Protein AF-A0A1W9SU97-F1 (afdb_monomer_lite)

Sequence (206 aa):
MYNTSEELVNDVEGTARIEKISYYYNGNSAFGPDEIQIYMGHTNLSNFENDSWVTTDNLALVYDGEISVTNEEGWIDIVLSIPFTYNGTDNLVVGFDENTDGFHGSSDDFYSSATDSIMSLNYYSDGTNPNPTDLTSIPSATTIAARPNTQFYFGALPTGPVVMFSSSDLSFSTIPAETEDSIQINIFNTGISTDRSWYIYRYFVV

Structure (mmCIF, N/CA/C/O backbone):
data_AF-A0A1W9SU97-F1
#
_entry.id   AF-A0A1W9SU97-F1
#
loop_
_atom_site.group_PDB
_atom_site.id
_atom_site.type_symbol
_atom_site.label_atom_id
_atom_site.label_alt_id
_atom_site.label_comp_id
_atom_site.label_asym_id
_atom_site.label_entity_id
_atom_site.label_seq_id
_atom_site.pdbx_PDB_ins_code
_atom_site.Cartn_x
_atom_site.Cartn_y
_atom_site.Cartn_z
_atom_site.occupancy
_atom_site.B_iso_or_equiv
_atom_site.auth_seq_id
_atom_site.auth_comp_id
_atom_site.auth_asym_id
_atom_site.auth_atom_id
_atom_site.pdbx_PDB_model_num
ATOM 1 N N . MET A 1 1 ? 15.383 1.082 -3.854 1.00 88.19 1 MET A N 1
ATOM 2 C CA . MET A 1 1 ? 14.726 2.383 -3.770 1.00 88.19 1 MET A CA 1
ATOM 3 C C . MET A 1 1 ? 13.474 2.048 -3.041 1.00 88.19 1 MET A C 1
ATOM 5 O O . MET A 1 1 ? 12.528 1.587 -3.655 1.00 88.19 1 MET A O 1
ATOM 9 N N . TYR A 1 2 ? 13.546 2.243 -1.740 1.00 94.19 2 TYR A N 1
ATOM 10 C CA . TYR A 1 2 ? 12.436 1.964 -0.866 1.00 94.19 2 TYR A CA 1
ATOM 11 C C . TYR A 1 2 ? 11.310 2.948 -1.148 1.00 94.19 2 TYR A C 1
ATOM 13 O O . TYR A 1 2 ? 11.571 4.103 -1.529 1.00 94.19 2 TYR A O 1
ATOM 21 N N . ASN A 1 3 ? 10.080 2.517 -0.924 1.00 93.81 3 ASN A N 1
ATOM 22 C CA . ASN A 1 3 ? 8.901 3.324 -1.183 1.00 93.81 3 ASN A CA 1
ATOM 23 C C . ASN A 1 3 ? 7.854 3.097 -0.099 1.00 93.81 3 ASN A C 1
ATOM 25 O O . ASN A 1 3 ? 7.593 1.968 0.282 1.00 93.81 3 ASN A O 1
ATOM 29 N N . THR A 1 4 ? 7.210 4.171 0.338 1.00 95.31 4 THR A N 1
ATOM 30 C CA . THR A 1 4 ? 5.996 4.096 1.136 1.00 95.31 4 THR A CA 1
ATOM 31 C C . THR A 1 4 ? 4.921 4.979 0.516 1.00 95.31 4 THR A C 1
ATOM 33 O O . THR A 1 4 ? 5.190 6.095 0.052 1.00 95.31 4 THR A O 1
ATOM 36 N N . SER A 1 5 ? 3.687 4.491 0.487 1.00 96.12 5 SER A N 1
ATOM 37 C CA . SER A 1 5 ? 2.564 5.194 -0.124 1.00 96.12 5 SER A CA 1
ATOM 38 C C . SER A 1 5 ? 1.253 4.912 0.594 1.00 96.12 5 SER A C 1
ATOM 40 O O . SER A 1 5 ? 1.089 3.890 1.254 1.00 96.12 5 SER A O 1
ATOM 42 N N . GLU A 1 6 ? 0.308 5.834 0.451 1.00 96.81 6 GLU A N 1
ATOM 43 C CA . GLU A 1 6 ? -1.077 5.636 0.859 1.00 96.81 6 GLU A CA 1
ATOM 44 C C . GLU A 1 6 ? -2.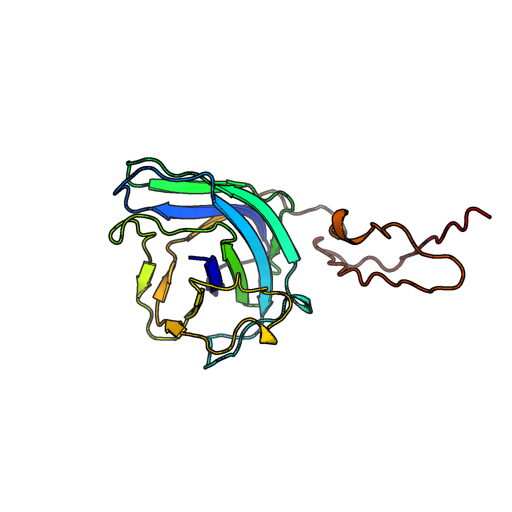005 5.956 -0.306 1.00 96.81 6 GLU A C 1
ATOM 46 O O . GLU A 1 6 ? -1.792 6.919 -1.047 1.00 96.81 6 GLU A O 1
ATOM 51 N N . GLU A 1 7 ? -3.073 5.180 -0.441 1.00 96.81 7 GLU A N 1
ATOM 52 C CA . GLU A 1 7 ? -4.171 5.439 -1.364 1.00 96.81 7 GLU A CA 1
ATOM 53 C C . GLU A 1 7 ? -5.512 5.462 -0.627 1.00 96.81 7 GLU A C 1
ATOM 55 O O . GLU A 1 7 ? -5.782 4.657 0.267 1.00 96.81 7 GLU A O 1
ATOM 60 N N . LEU A 1 8 ? -6.374 6.396 -1.023 1.00 96.62 8 LEU A N 1
ATOM 61 C CA . LEU A 1 8 ? -7.753 6.469 -0.557 1.00 96.62 8 LEU A CA 1
ATOM 62 C C . LEU A 1 8 ? -8.676 5.737 -1.523 1.00 96.62 8 LEU A C 1
ATOM 64 O O . LEU A 1 8 ? -8.677 5.994 -2.729 1.00 96.62 8 LEU A O 1
ATOM 68 N N . VAL A 1 9 ? -9.537 4.894 -0.967 1.00 93.56 9 VAL A N 1
ATOM 69 C CA . VAL A 1 9 ? -10.574 4.159 -1.681 1.00 93.56 9 VAL A CA 1
ATOM 70 C C . VAL A 1 9 ? -11.928 4.531 -1.083 1.00 93.56 9 VAL A C 1
ATOM 72 O O . VAL A 1 9 ? -12.296 4.095 0.006 1.00 93.56 9 VAL A O 1
ATOM 75 N N . ASN A 1 10 ? -12.690 5.334 -1.826 1.00 87.56 10 ASN A N 1
ATOM 76 C CA . ASN A 1 10 ? -13.962 5.905 -1.353 1.00 87.56 10 ASN A CA 1
ATOM 77 C C . ASN A 1 10 ? -15.198 5.206 -1.946 1.00 87.56 10 ASN A C 1
ATOM 79 O O . ASN A 1 10 ? -16.324 5.626 -1.702 1.00 87.56 10 ASN A O 1
ATOM 83 N N . ASP A 1 11 ? -14.986 4.164 -2.752 1.00 81.44 11 ASP A N 1
ATOM 84 C CA . ASP A 1 11 ? -16.020 3.581 -3.617 1.00 81.44 11 ASP A CA 1
ATOM 85 C C . ASP A 1 11 ? -16.359 2.130 -3.231 1.00 81.44 11 ASP A C 1
ATOM 87 O O . ASP A 1 11 ? -16.976 1.395 -4.002 1.00 81.44 11 ASP A O 1
ATOM 91 N N . VAL A 1 12 ? -15.949 1.690 -2.034 1.00 80.94 12 VAL A N 1
ATOM 92 C CA . VAL A 1 12 ? -16.363 0.389 -1.495 1.00 80.94 12 VAL A CA 1
ATOM 93 C C . VAL A 1 12 ? -17.772 0.534 -0.921 1.00 80.94 12 VAL A C 1
ATOM 95 O O . VAL A 1 12 ? -17.995 1.268 0.044 1.00 80.94 12 VAL A O 1
ATOM 98 N N . GLU A 1 13 ? -18.735 -0.171 -1.511 1.00 78.81 13 GLU A N 1
ATOM 99 C CA . GLU A 1 13 ? -20.127 -0.144 -1.067 1.00 78.81 13 GLU A CA 1
ATOM 100 C C . GLU A 1 13 ? -20.427 -1.250 -0.048 1.00 78.81 13 GLU A C 1
ATOM 102 O O . GLU A 1 13 ? -20.184 -2.433 -0.289 1.00 78.81 13 GLU A O 1
ATOM 107 N N . GLY A 1 14 ? -21.049 -0.865 1.069 1.00 84.81 14 GLY A N 1
ATOM 108 C CA . GLY A 1 14 ? -21.528 -1.798 2.086 1.00 84.81 14 GLY A CA 1
ATOM 109 C C . GLY A 1 14 ? -20.417 -2.455 2.909 1.00 84.81 14 GLY A C 1
ATOM 110 O O . GLY A 1 14 ? -19.229 -2.346 2.628 1.00 84.81 14 GLY A O 1
ATOM 111 N N . THR A 1 15 ? -20.811 -3.121 3.991 1.00 88.62 15 THR A N 1
ATOM 112 C CA . THR A 1 15 ? -19.870 -3.852 4.847 1.00 88.62 15 THR A CA 1
ATOM 113 C C . THR A 1 15 ? -19.328 -5.067 4.095 1.00 88.62 15 THR A C 1
ATOM 115 O O . THR A 1 15 ? -20.106 -5.889 3.605 1.00 88.62 15 THR A O 1
ATOM 118 N N . ALA A 1 16 ? -18.004 -5.214 4.039 1.00 90.69 16 ALA A N 1
ATOM 119 C CA . ALA A 1 16 ? -17.346 -6.275 3.281 1.00 90.69 16 ALA A CA 1
ATOM 120 C C . ALA A 1 16 ? -16.082 -6.777 3.989 1.00 90.69 16 ALA A C 1
ATOM 122 O O . ALA A 1 16 ? -15.420 -6.024 4.696 1.00 90.69 16 ALA A O 1
ATOM 123 N N . ARG A 1 17 ? -15.726 -8.051 3.791 1.00 91.88 17 ARG A N 1
ATOM 124 C CA . ARG A 1 17 ? -14.462 -8.623 4.277 1.00 91.88 17 ARG A CA 1
ATOM 125 C C . ARG A 1 17 ? -13.500 -8.771 3.110 1.00 91.88 17 ARG A C 1
ATOM 127 O O . ARG A 1 17 ? -13.736 -9.613 2.255 1.00 91.88 17 ARG A O 1
ATOM 134 N N . ILE A 1 18 ? -12.443 -7.979 3.077 1.00 94.94 18 ILE A N 1
ATOM 135 C CA . ILE A 1 18 ? -11.395 -8.003 2.058 1.00 94.94 18 ILE A CA 1
ATOM 136 C C . ILE A 1 18 ? -10.415 -9.126 2.397 1.00 94.94 18 ILE A C 1
ATOM 138 O O . ILE A 1 18 ? -9.853 -9.141 3.487 1.00 94.94 18 ILE A O 1
ATOM 142 N N . GLU A 1 19 ? -10.210 -10.065 1.477 1.00 96.12 19 GLU A N 1
ATOM 143 C CA . GLU A 1 19 ? -9.279 -11.196 1.648 1.00 96.12 19 GLU A CA 1
ATOM 144 C C . GLU A 1 19 ? -8.067 -11.120 0.724 1.00 96.12 19 GLU A C 1
ATOM 146 O O . GLU A 1 19 ? -7.049 -11.762 0.971 1.00 96.12 19 GLU A O 1
ATOM 151 N N . LYS A 1 20 ? -8.178 -10.355 -0.359 1.00 97.62 20 LYS A N 1
ATOM 152 C CA . LYS A 1 20 ? -7.124 -10.188 -1.350 1.00 97.62 20 LYS A CA 1
ATOM 153 C C . LYS A 1 20 ? -7.278 -8.823 -2.004 1.00 97.62 20 LYS A C 1
ATOM 155 O O . LYS A 1 20 ? -8.403 -8.386 -2.275 1.00 97.62 20 LYS A O 1
ATOM 160 N N . ILE A 1 21 ? -6.144 -8.189 -2.249 1.00 98.06 21 ILE A N 1
ATOM 161 C CA . ILE A 1 21 ? -6.019 -6.983 -3.059 1.00 98.06 21 ILE A CA 1
ATOM 162 C C . ILE A 1 21 ? -5.175 -7.323 -4.284 1.00 98.06 21 ILE A C 1
ATOM 164 O O . ILE A 1 21 ? -4.272 -8.155 -4.197 1.00 98.06 21 ILE A O 1
ATOM 168 N N . SER A 1 22 ? -5.474 -6.706 -5.419 1.00 98.19 22 SER A N 1
ATOM 169 C CA . SER A 1 22 ? -4.663 -6.859 -6.623 1.00 98.19 22 SER A CA 1
ATOM 170 C C . SER A 1 22 ? -4.347 -5.511 -7.241 1.00 98.19 22 SER A C 1
ATOM 172 O O . SER A 1 22 ? -5.227 -4.653 -7.301 1.00 98.19 22 SER A O 1
ATOM 174 N N . TYR A 1 23 ? -3.127 -5.363 -7.752 1.00 98.25 23 TYR A N 1
ATOM 175 C CA . TYR A 1 23 ? -2.659 -4.183 -8.483 1.00 98.25 23 TYR A CA 1
ATOM 176 C C . TYR A 1 23 ? -2.375 -4.553 -9.938 1.00 98.25 23 TYR A C 1
ATOM 178 O O . TYR A 1 23 ? -1.900 -5.654 -10.221 1.00 98.25 23 TYR A O 1
ATOM 186 N N . TYR A 1 24 ? -2.677 -3.659 -10.877 1.00 98.50 24 TYR A N 1
ATOM 187 C CA . TYR A 1 24 ? -2.512 -3.950 -12.302 1.00 98.50 24 TYR A CA 1
ATOM 188 C C . TYR A 1 24 ? -1.132 -3.524 -12.819 1.00 98.50 24 TYR A C 1
ATOM 190 O O . TYR A 1 24 ? -0.846 -2.330 -12.913 1.00 98.50 24 TYR A O 1
ATOM 198 N N . TYR A 1 25 ? -0.284 -4.493 -13.155 1.00 98.50 25 TYR A N 1
ATOM 199 C CA . TYR A 1 25 ? 1.077 -4.287 -13.650 1.00 98.50 25 TYR A CA 1
ATOM 200 C C . TYR A 1 25 ? 1.118 -4.174 -15.180 1.00 98.50 25 TYR A C 1
ATOM 202 O O . TYR A 1 25 ? 0.389 -4.878 -15.883 1.00 98.50 25 TYR A O 1
ATOM 210 N N . ASN A 1 26 ? 1.996 -3.313 -15.703 1.00 98.31 26 ASN A N 1
ATOM 211 C CA . ASN A 1 26 ? 2.119 -3.051 -17.139 1.00 98.31 26 ASN A CA 1
ATOM 212 C C . ASN A 1 26 ? 2.828 -4.165 -17.937 1.00 98.31 26 ASN A C 1
ATOM 214 O O . ASN A 1 26 ? 2.812 -4.135 -19.167 1.00 98.31 26 ASN A O 1
ATOM 218 N N . GLY A 1 27 ? 3.460 -5.127 -17.261 1.00 97.88 27 GLY A N 1
ATOM 219 C CA . GLY A 1 27 ? 4.110 -6.273 -17.895 1.00 97.88 27 GLY A CA 1
ATOM 220 C C . GLY A 1 27 ? 5.453 -5.989 -18.562 1.00 97.88 27 GLY A C 1
ATOM 221 O O . GLY A 1 27 ? 5.888 -6.797 -19.382 1.00 97.88 27 GLY A O 1
ATOM 222 N N . ASN A 1 28 ? 6.103 -4.858 -18.276 1.00 97.88 28 ASN A N 1
ATOM 223 C CA . ASN A 1 28 ? 7.312 -4.451 -18.995 1.00 97.88 28 ASN A CA 1
ATOM 224 C C . ASN A 1 28 ? 8.495 -5.414 -18.780 1.00 97.88 28 ASN A C 1
ATOM 226 O O . ASN A 1 28 ? 9.165 -5.796 -19.745 1.00 97.88 28 ASN A O 1
ATOM 230 N N . SER A 1 29 ? 8.747 -5.841 -17.543 1.00 97.88 29 SER A N 1
ATOM 231 C CA . SER A 1 29 ? 9.776 -6.831 -17.229 1.00 97.88 29 SER A CA 1
ATOM 232 C C . SER A 1 29 ? 9.377 -7.710 -16.039 1.00 97.88 29 SER A C 1
ATOM 234 O O . SER A 1 29 ? 8.337 -7.514 -15.425 1.00 97.88 29 SER A O 1
ATOM 236 N N . ALA A 1 30 ? 10.156 -8.757 -15.766 1.00 97.69 30 ALA A N 1
ATOM 237 C CA . ALA A 1 30 ? 9.960 -9.579 -14.577 1.00 97.69 30 ALA A CA 1
ATOM 238 C C . ALA A 1 30 ? 10.918 -9.107 -13.481 1.00 97.69 30 ALA A C 1
ATOM 240 O O . ALA A 1 30 ? 12.111 -8.941 -13.752 1.00 97.69 30 ALA A O 1
ATOM 241 N N . PHE A 1 31 ? 10.412 -8.952 -12.261 1.00 96.94 31 PHE A N 1
ATOM 242 C CA . PHE A 1 31 ? 11.202 -8.577 -11.091 1.00 96.94 31 PHE A CA 1
ATOM 243 C C . PHE A 1 31 ? 10.661 -9.223 -9.810 1.00 96.94 31 PHE A C 1
ATOM 245 O O . PHE A 1 31 ? 9.612 -9.878 -9.809 1.00 96.94 31 PHE A O 1
ATOM 252 N N . GLY A 1 32 ? 11.413 -9.035 -8.729 1.00 94.81 32 GLY A N 1
ATOM 253 C CA . GLY A 1 32 ? 11.174 -9.610 -7.416 1.00 94.81 32 GLY A CA 1
ATOM 254 C C . GLY A 1 32 ? 12.109 -10.789 -7.091 1.00 94.81 32 GLY A C 1
ATOM 255 O O . GLY A 1 32 ? 12.948 -11.177 -7.918 1.00 94.81 32 GLY A O 1
ATOM 256 N N . PRO A 1 33 ? 11.967 -11.386 -5.898 1.00 96.56 33 PRO A N 1
ATOM 257 C CA . PRO A 1 33 ? 10.994 -11.006 -4.876 1.00 96.56 33 PRO A CA 1
ATOM 258 C C . PRO A 1 33 ? 11.302 -9.640 -4.255 1.00 96.56 33 PRO A C 1
ATOM 260 O O . PRO A 1 33 ? 12.465 -9.351 -3.987 1.00 96.56 33 PRO A O 1
ATOM 263 N N . ASP A 1 34 ? 10.255 -8.849 -4.030 1.00 97.00 34 ASP A N 1
ATOM 264 C CA . ASP A 1 34 ? 10.327 -7.609 -3.256 1.00 97.00 34 ASP A CA 1
ATOM 265 C C . ASP A 1 34 ? 9.552 -7.775 -1.950 1.00 97.00 34 ASP A C 1
ATOM 267 O O . ASP A 1 34 ? 8.441 -8.312 -1.961 1.00 97.00 34 ASP A O 1
ATOM 271 N N . GLU A 1 35 ? 10.121 -7.309 -0.844 1.00 97.56 35 GLU A N 1
ATOM 272 C CA . GLU A 1 35 ? 9.528 -7.321 0.492 1.00 97.56 35 GLU A CA 1
ATOM 273 C C . GLU A 1 35 ? 8.479 -6.205 0.616 1.00 97.56 35 GLU A C 1
ATOM 275 O O . GLU A 1 35 ? 8.805 -5.020 0.560 1.00 97.56 35 GLU A O 1
ATOM 280 N N . ILE A 1 36 ? 7.211 -6.584 0.791 1.00 97.38 36 ILE A N 1
ATOM 281 C CA . ILE A 1 36 ? 6.065 -5.673 0.850 1.00 97.38 36 ILE A CA 1
ATOM 282 C C . ILE A 1 36 ? 5.307 -5.836 2.165 1.00 97.38 36 ILE A C 1
ATOM 284 O O . ILE A 1 36 ? 4.928 -6.944 2.560 1.00 97.38 36 ILE A O 1
ATOM 288 N N . GLN A 1 37 ? 4.954 -4.705 2.767 1.00 96.94 37 GLN A N 1
ATOM 289 C CA . GLN A 1 37 ? 3.951 -4.623 3.820 1.00 96.94 37 GLN A CA 1
ATOM 290 C C . GLN A 1 37 ? 2.730 -3.843 3.321 1.00 96.94 37 GLN A C 1
ATOM 292 O O . GLN A 1 37 ? 2.852 -2.803 2.675 1.00 96.94 37 GLN A O 1
ATOM 297 N N . ILE A 1 38 ? 1.529 -4.357 3.608 1.00 97.06 38 ILE A N 1
ATOM 298 C CA . ILE A 1 38 ? 0.266 -3.669 3.301 1.00 97.06 38 ILE A CA 1
ATOM 299 C C . ILE A 1 38 ? -0.496 -3.430 4.589 1.00 97.06 38 ILE A C 1
ATOM 301 O O . ILE A 1 38 ? -0.742 -4.352 5.374 1.00 97.06 38 ILE A O 1
ATOM 305 N N . TYR A 1 39 ? -0.939 -2.193 4.748 1.00 95.25 39 TYR A N 1
ATOM 306 C CA . TYR A 1 39 ? -1.734 -1.720 5.861 1.00 95.25 39 TYR A CA 1
ATOM 307 C C . TYR A 1 39 ? -3.122 -1.305 5.374 1.00 95.25 39 TYR A C 1
ATOM 309 O O . TYR A 1 39 ? -3.266 -0.759 4.284 1.00 95.25 39 TYR A O 1
ATOM 317 N N . MET A 1 40 ? -4.161 -1.542 6.171 1.00 95.38 40 MET A N 1
ATOM 318 C CA . MET A 1 40 ? -5.521 -1.086 5.867 1.00 95.38 40 MET A CA 1
ATOM 319 C C . 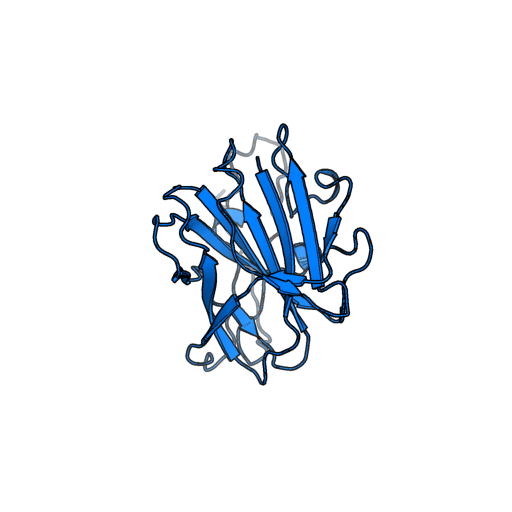MET A 1 40 ? -6.167 -0.442 7.084 1.00 95.38 40 MET A C 1
ATOM 321 O O . MET A 1 40 ? -6.037 -0.938 8.204 1.00 95.38 40 MET A O 1
ATOM 325 N N . GLY A 1 41 ? -6.908 0.637 6.860 1.00 92.75 41 GLY A N 1
ATOM 326 C CA . GLY A 1 41 ? -7.626 1.337 7.918 1.00 92.75 41 GLY A CA 1
ATOM 327 C C . GLY A 1 41 ? -8.848 2.084 7.409 1.00 92.75 41 GLY A C 1
ATOM 328 O O . GLY A 1 41 ? -9.058 2.248 6.207 1.00 92.75 41 GLY A O 1
ATOM 329 N N . HIS A 1 42 ? -9.669 2.540 8.348 1.00 92.25 42 HIS A N 1
ATOM 330 C CA . HIS A 1 42 ? -10.785 3.440 8.065 1.00 92.25 42 HIS A CA 1
ATOM 331 C C . HIS A 1 42 ? -10.349 4.884 8.269 1.00 92.25 42 HIS A C 1
ATOM 333 O O . HIS A 1 42 ? -9.596 5.195 9.192 1.00 92.25 42 HIS A O 1
ATOM 339 N N . THR A 1 43 ? -10.854 5.784 7.435 1.00 93.50 43 THR A N 1
ATOM 340 C CA . THR A 1 43 ? -10.568 7.211 7.541 1.00 93.50 43 THR A CA 1
ATOM 341 C C . THR A 1 43 ? -11.757 8.060 7.108 1.00 93.50 43 THR A C 1
ATOM 343 O O . THR A 1 43 ? -12.581 7.665 6.287 1.00 93.50 43 THR A O 1
ATOM 346 N N . ASN A 1 44 ? -11.828 9.271 7.657 1.00 92.94 44 ASN A N 1
ATOM 347 C CA . ASN A 1 44 ? -12.798 10.288 7.248 1.00 92.94 44 ASN A CA 1
ATOM 348 C C . ASN A 1 44 ? -12.242 11.224 6.160 1.00 92.94 44 ASN A C 1
ATOM 350 O O . ASN A 1 44 ? -12.937 12.145 5.725 1.00 92.94 44 ASN A O 1
ATOM 354 N N . LEU A 1 45 ? -10.985 11.034 5.741 1.00 94.88 45 LEU A N 1
ATOM 355 C CA . LEU A 1 45 ? -10.381 11.807 4.659 1.00 94.88 45 LEU A CA 1
ATOM 356 C C . LEU A 1 45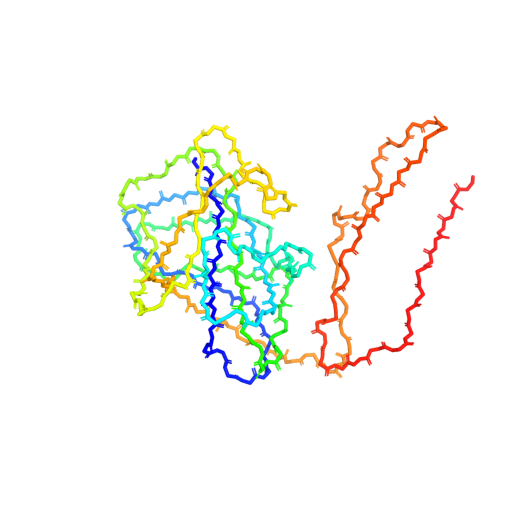 ? -11.074 11.477 3.340 1.00 94.88 45 LEU A C 1
ATOM 358 O O . LEU A 1 45 ? -11.181 10.317 2.963 1.00 94.88 45 LEU A O 1
ATOM 362 N N . SER A 1 46 ? -11.538 12.502 2.628 1.00 94.19 46 SER A N 1
ATOM 363 C CA . SER A 1 46 ? -12.096 12.353 1.274 1.00 94.19 46 SER A CA 1
ATOM 364 C C . SER A 1 46 ? -11.042 12.528 0.180 1.00 94.19 46 SER A C 1
ATOM 366 O O . SER A 1 46 ? -11.238 12.059 -0.939 1.00 94.19 46 SER A O 1
ATOM 368 N N . ASN A 1 47 ? -9.941 13.196 0.515 1.00 96.38 47 ASN A N 1
ATOM 369 C CA . ASN A 1 47 ? -8.753 13.429 -0.292 1.00 96.38 47 ASN A CA 1
ATOM 370 C C . ASN A 1 47 ? -7.575 13.700 0.663 1.00 96.38 47 ASN A C 1
ATOM 372 O O . ASN A 1 47 ? -7.804 14.042 1.829 1.00 96.38 47 ASN A O 1
ATOM 376 N N . PHE A 1 48 ? -6.349 13.528 0.178 1.00 96.75 48 PHE A N 1
ATOM 377 C CA . PHE A 1 48 ? -5.151 13.872 0.937 1.00 96.75 48 PHE A CA 1
ATOM 378 C C . PHE A 1 48 ? -4.756 15.334 0.737 1.00 96.75 48 PHE A C 1
ATOM 380 O O . PHE A 1 48 ? -4.932 15.911 -0.333 1.00 96.75 48 PHE A O 1
ATOM 387 N N . GLU A 1 49 ? -4.129 15.891 1.762 1.00 93.62 49 GLU A N 1
ATOM 388 C CA . GLU A 1 49 ? -3.405 17.155 1.716 1.00 93.62 49 GLU A CA 1
ATOM 389 C C . GLU A 1 49 ? -1.903 16.874 1.876 1.00 93.62 49 GLU A C 1
ATOM 391 O O . GLU A 1 49 ? -1.473 15.727 2.023 1.00 93.62 49 GLU A O 1
ATOM 396 N N . ASN A 1 50 ? -1.071 17.915 1.851 1.00 86.06 50 ASN A N 1
ATOM 397 C CA . ASN A 1 50 ? 0.362 17.724 2.058 1.00 86.06 50 ASN A CA 1
ATOM 398 C C . ASN A 1 50 ? 0.655 17.126 3.448 1.00 86.06 50 ASN A C 1
ATOM 400 O O . ASN A 1 50 ? 0.176 17.648 4.456 1.00 86.06 50 ASN A O 1
ATOM 404 N N . ASP A 1 51 ? 1.454 16.057 3.479 1.00 83.00 51 ASP A N 1
ATOM 405 C CA . ASP A 1 51 ? 1.864 15.316 4.682 1.00 83.00 51 ASP A CA 1
ATOM 406 C C . ASP A 1 51 ? 0.700 14.803 5.560 1.00 83.00 51 ASP A C 1
ATOM 408 O O . ASP A 1 51 ? 0.867 14.582 6.760 1.00 83.00 51 ASP A O 1
ATOM 412 N N . SER A 1 52 ? -0.489 14.586 4.985 1.00 90.88 52 SER A N 1
ATOM 413 C CA . SER A 1 52 ? -1.674 14.110 5.715 1.00 90.88 52 SER A CA 1
ATOM 414 C C . SER A 1 52 ? -1.769 12.577 5.806 1.00 90.88 52 SER A C 1
ATOM 416 O O . SER A 1 52 ? -2.860 12.028 5.633 1.00 90.88 52 SER A O 1
ATOM 418 N N . TRP A 1 53 ? -0.640 11.901 6.033 1.00 92.88 53 TRP A N 1
ATOM 419 C CA . TRP A 1 53 ? -0.566 10.444 6.196 1.00 92.88 53 TRP A CA 1
ATOM 420 C C . TRP A 1 53 ? -1.496 9.963 7.316 1.00 92.88 53 TRP A C 1
ATOM 422 O O . TRP A 1 53 ? -1.562 10.577 8.391 1.00 92.88 53 TRP A O 1
ATOM 432 N N . VAL A 1 54 ? -2.204 8.860 7.090 1.00 91.00 54 VAL A N 1
ATOM 433 C CA . VAL A 1 54 ? -2.965 8.182 8.138 1.00 91.00 54 VAL A CA 1
ATOM 434 C C . VAL A 1 54 ? -1.991 7.351 8.966 1.00 91.00 54 VAL A C 1
ATOM 436 O O . VAL A 1 54 ? -1.492 6.319 8.543 1.00 91.00 54 VAL A O 1
ATOM 439 N N . THR A 1 55 ? -1.728 7.788 10.196 1.00 84.50 55 THR A N 1
ATOM 440 C CA . THR A 1 55 ? -0.765 7.102 11.065 1.00 84.50 55 THR A CA 1
ATOM 441 C C . THR A 1 55 ? -1.143 5.639 11.297 1.00 84.50 55 THR A C 1
ATOM 443 O O . THR A 1 55 ? -2.318 5.307 11.463 1.00 84.50 55 THR A O 1
ATOM 446 N N . THR A 1 56 ? -0.134 4.772 11.396 1.00 75.06 56 THR A N 1
ATOM 447 C CA . THR A 1 56 ? -0.294 3.319 11.601 1.00 75.06 56 THR A CA 1
ATOM 448 C C . THR A 1 56 ? -1.043 2.933 12.875 1.00 75.06 56 THR A C 1
ATOM 450 O O . THR A 1 56 ? -1.608 1.849 12.933 1.00 75.06 56 THR A O 1
ATOM 453 N N . ASP A 1 57 ? -1.177 3.826 13.858 1.00 76.56 57 ASP A N 1
ATOM 454 C CA . ASP A 1 57 ? -2.108 3.641 14.985 1.00 76.56 57 ASP A CA 1
ATOM 455 C C . ASP A 1 57 ? -3.569 3.439 14.534 1.00 76.56 57 ASP A C 1
ATOM 457 O O . ASP A 1 57 ? -4.371 2.835 15.248 1.00 76.56 57 ASP A O 1
ATOM 461 N N . ASN A 1 58 ? -3.920 3.932 13.344 1.00 83.25 58 ASN A N 1
ATOM 462 C CA . ASN A 1 58 ? -5.232 3.780 12.717 1.00 83.25 58 ASN A CA 1
ATOM 463 C C . ASN A 1 58 ? -5.237 2.743 11.581 1.00 83.25 58 ASN A C 1
ATOM 465 O O . ASN A 1 58 ? -6.264 2.580 10.919 1.00 83.25 58 ASN A O 1
ATOM 469 N N . LEU A 1 59 ? -4.119 2.046 11.347 1.00 87.88 59 LEU A N 1
ATOM 470 C CA . LEU A 1 59 ? -3.982 1.048 10.291 1.00 87.88 59 LEU A CA 1
ATOM 471 C C . LEU A 1 59 ? -3.644 -0.330 10.873 1.00 87.88 59 LEU A C 1
ATOM 473 O O . LEU A 1 59 ? -2.803 -0.477 11.755 1.00 87.88 59 LEU A O 1
ATOM 477 N N . ALA A 1 60 ? -4.264 -1.373 10.337 1.00 89.56 60 ALA A N 1
ATOM 478 C CA . ALA A 1 60 ? -3.899 -2.753 10.619 1.00 89.56 60 ALA A CA 1
ATOM 479 C C . ALA A 1 60 ? -2.920 -3.258 9.552 1.00 89.56 60 ALA A C 1
ATOM 481 O O . ALA A 1 60 ? -3.206 -3.125 8.364 1.00 89.56 60 ALA A O 1
ATOM 482 N N . LEU A 1 61 ? -1.812 -3.885 9.958 1.00 91.19 61 LEU A N 1
ATOM 483 C CA . LEU A 1 61 ? -0.956 -4.657 9.052 1.00 91.19 61 LEU A CA 1
ATOM 484 C C . LEU A 1 61 ? -1.728 -5.899 8.582 1.00 91.19 61 LEU A C 1
ATOM 486 O O . LEU A 1 61 ? -2.077 -6.764 9.390 1.00 91.19 61 LEU A O 1
ATOM 490 N N . VAL A 1 62 ? -2.035 -5.969 7.287 1.00 93.94 62 VAL A N 1
ATOM 491 C CA . VAL A 1 62 ? -2.869 -7.026 6.685 1.00 93.94 62 VAL A CA 1
ATOM 492 C C . VAL A 1 62 ? -2.076 -8.004 5.818 1.00 93.94 62 VAL A C 1
ATOM 494 O O . VAL A 1 62 ? -2.525 -9.130 5.580 1.00 93.94 62 VAL A O 1
ATOM 497 N N . TYR A 1 63 ? -0.890 -7.593 5.372 1.00 96.31 63 TYR A N 1
ATOM 498 C CA . TYR A 1 63 ? 0.053 -8.395 4.602 1.00 96.31 63 TYR A CA 1
ATOM 499 C C . TYR A 1 63 ? 1.484 -8.010 4.972 1.00 96.31 63 TYR A C 1
ATOM 501 O O . TYR A 1 63 ? 1.777 -6.829 5.115 1.00 96.31 63 TYR A O 1
ATOM 509 N N . ASP A 1 64 ? 2.344 -9.012 5.101 1.00 95.50 64 ASP A N 1
ATOM 510 C CA . ASP A 1 64 ? 3.786 -8.884 5.304 1.00 95.50 64 ASP A CA 1
ATOM 511 C C . ASP A 1 64 ? 4.421 -10.091 4.607 1.00 95.50 64 ASP A C 1
ATOM 513 O O . ASP A 1 64 ? 4.204 -11.240 5.020 1.00 95.50 64 ASP A O 1
ATOM 517 N N . GLY A 1 65 ? 5.061 -9.853 3.467 1.00 96.81 65 GLY A N 1
ATOM 518 C CA . GLY A 1 65 ? 5.586 -10.915 2.619 1.00 96.81 65 GLY A CA 1
ATOM 519 C C . GLY A 1 65 ? 6.151 -10.397 1.306 1.00 96.81 65 GLY A C 1
ATOM 520 O O . GLY A 1 65 ? 6.263 -9.201 1.082 1.00 96.81 65 GLY A O 1
ATOM 521 N N . GLU A 1 66 ? 6.491 -11.313 0.407 1.00 97.88 66 GLU A N 1
ATOM 522 C CA . GLU A 1 66 ? 7.148 -10.968 -0.853 1.00 97.88 66 GLU A CA 1
ATOM 523 C C . GLU A 1 66 ? 6.159 -10.930 -2.024 1.00 97.88 66 GLU A C 1
ATOM 525 O O . GLU A 1 66 ? 5.230 -11.740 -2.079 1.00 97.88 66 GLU A O 1
ATOM 530 N N . ILE A 1 67 ? 6.373 -10.043 -2.997 1.00 97.56 67 ILE A N 1
ATOM 531 C CA . ILE A 1 67 ? 5.695 -10.103 -4.301 1.00 97.56 67 ILE A CA 1
ATOM 532 C C . ILE A 1 67 ? 6.703 -10.330 -5.425 1.00 97.56 67 ILE A C 1
ATOM 534 O O . ILE A 1 67 ? 7.881 -10.009 -5.319 1.00 97.56 67 ILE A O 1
ATOM 538 N N . SER A 1 68 ? 6.247 -10.892 -6.537 1.00 97.75 68 SER A N 1
ATOM 539 C CA . SER A 1 68 ? 7.020 -10.958 -7.779 1.00 97.75 68 SER A CA 1
ATOM 540 C C . SER A 1 68 ? 6.083 -10.732 -8.950 1.00 97.75 68 SER A C 1
ATOM 542 O O . SER A 1 68 ? 4.916 -11.132 -8.898 1.00 97.75 68 SER A O 1
ATOM 544 N N . VAL A 1 69 ? 6.596 -10.129 -10.016 1.00 98.06 69 VAL A N 1
ATOM 545 C CA . VAL A 1 69 ? 5.832 -9.913 -11.246 1.00 98.06 69 VAL A CA 1
ATOM 546 C C . VAL A 1 69 ? 6.491 -10.610 -12.424 1.00 98.06 69 VAL A C 1
ATOM 548 O O . VAL A 1 69 ? 7.691 -10.893 -12.438 1.00 98.06 69 VAL A O 1
ATOM 551 N N . THR A 1 70 ? 5.688 -10.889 -13.441 1.00 97.56 70 THR A N 1
ATOM 552 C CA . THR A 1 70 ? 6.146 -11.446 -14.711 1.00 97.56 70 THR A CA 1
ATOM 553 C C . THR A 1 70 ? 6.204 -10.361 -15.775 1.00 97.56 70 THR A C 1
ATOM 555 O O . THR A 1 70 ? 5.531 -9.343 -15.669 1.00 97.56 70 THR A O 1
ATOM 558 N N . ASN A 1 71 ? 6.928 -10.616 -16.863 1.00 97.56 71 ASN A N 1
ATOM 559 C CA . ASN A 1 71 ? 6.953 -9.767 -18.058 1.00 97.56 71 ASN A CA 1
ATOM 560 C C . ASN A 1 71 ? 5.666 -9.903 -18.906 1.00 97.56 71 ASN A C 1
ATOM 562 O O . ASN A 1 71 ? 5.717 -10.046 -20.130 1.00 97.56 71 ASN A O 1
ATOM 566 N N . GLU A 1 72 ? 4.520 -9.924 -18.233 1.00 97.94 72 GLU A N 1
ATOM 567 C CA . GLU A 1 72 ? 3.187 -10.022 -18.810 1.00 97.94 72 GLU A CA 1
ATOM 568 C C . GLU A 1 72 ? 2.281 -9.015 -18.103 1.00 97.94 72 GLU A C 1
ATOM 570 O O . GLU A 1 72 ? 2.302 -8.902 -16.877 1.00 97.94 72 GLU A O 1
ATOM 575 N N . GLU A 1 73 ? 1.510 -8.260 -18.884 1.00 98.44 73 GLU A N 1
ATOM 576 C CA . GLU A 1 73 ? 0.555 -7.286 -18.357 1.00 98.44 73 GLU A CA 1
ATOM 577 C C . GLU A 1 73 ? -0.576 -8.024 -17.633 1.00 98.44 73 GLU A C 1
ATOM 579 O O . GLU A 1 73 ? -1.144 -8.981 -18.172 1.00 98.44 73 GLU A O 1
ATOM 584 N N . GLY A 1 74 ? -0.932 -7.586 -16.426 1.00 98.38 74 GLY A N 1
ATOM 585 C CA . GLY A 1 74 ? -2.008 -8.236 -15.691 1.00 98.38 74 GLY A CA 1
ATOM 586 C C . GLY A 1 74 ? -2.124 -7.867 -14.221 1.00 98.38 74 GLY A C 1
ATOM 587 O O . GLY A 1 74 ? -1.401 -7.031 -13.686 1.00 98.38 74 GLY A O 1
ATOM 588 N N . TRP A 1 75 ? -3.083 -8.518 -13.566 1.00 98.44 75 TRP A N 1
ATOM 589 C CA . TRP A 1 75 ? -3.338 -8.364 -12.138 1.00 98.44 75 TRP A CA 1
ATOM 590 C C . TRP A 1 75 ? -2.324 -9.159 -11.318 1.00 98.44 75 TRP A C 1
ATOM 592 O O . TRP A 1 75 ? -2.205 -10.375 -11.480 1.00 98.44 75 TRP A O 1
ATOM 602 N N . ILE A 1 76 ? -1.639 -8.468 -10.412 1.00 98.44 76 ILE A N 1
ATOM 603 C CA . ILE A 1 76 ? -0.768 -9.061 -9.401 1.00 98.44 76 ILE A CA 1
ATOM 604 C C . ILE A 1 76 ? -1.586 -9.227 -8.128 1.00 98.44 76 ILE A C 1
ATOM 606 O O . ILE A 1 76 ? -1.992 -8.248 -7.507 1.00 98.44 76 ILE A O 1
ATOM 610 N N . ASP A 1 77 ? -1.866 -10.479 -7.789 1.00 98.12 77 ASP A N 1
ATOM 611 C CA . ASP A 1 77 ? -2.720 -10.879 -6.678 1.00 98.12 77 ASP A CA 1
ATOM 612 C C . ASP A 1 77 ? -1.930 -10.971 -5.365 1.00 98.12 77 ASP A C 1
ATOM 614 O O . ASP A 1 77 ? -0.977 -11.743 -5.269 1.00 98.12 77 ASP A O 1
ATOM 618 N N . ILE A 1 78 ? -2.384 -10.263 -4.328 1.00 98.50 78 ILE A N 1
ATOM 619 C CA . ILE A 1 78 ? -1.792 -10.284 -2.984 1.00 98.50 78 ILE A CA 1
ATOM 620 C C . ILE A 1 78 ? -2.849 -10.751 -1.982 1.00 98.50 78 ILE A C 1
ATOM 622 O O . ILE A 1 78 ? -3.777 -10.020 -1.618 1.00 98.50 78 ILE A O 1
ATOM 626 N N . VAL A 1 79 ? -2.742 -12.014 -1.563 1.00 98.12 79 VAL A N 1
ATOM 627 C CA . VAL A 1 79 ? -3.653 -12.612 -0.577 1.00 98.12 79 VAL A CA 1
ATOM 628 C C . VAL A 1 79 ? -3.280 -12.103 0.807 1.00 98.12 79 VAL A C 1
ATOM 630 O O . VAL A 1 79 ? -2.155 -12.304 1.254 1.00 98.12 79 VAL A O 1
ATOM 633 N N . LEU A 1 80 ? -4.229 -11.473 1.498 1.00 96.06 80 LEU A N 1
ATOM 634 C CA . LEU A 1 80 ? -3.991 -10.908 2.820 1.00 96.06 80 LEU A CA 1
ATOM 635 C C . LEU A 1 80 ? -3.778 -12.034 3.835 1.00 96.06 80 LEU A C 1
ATOM 637 O O . LEU A 1 80 ? -4.642 -12.898 4.011 1.00 96.06 80 LEU A O 1
ATOM 641 N N . SER A 1 81 ? -2.658 -11.985 4.554 1.00 93.94 81 SER A N 1
ATOM 642 C CA . SER A 1 81 ? -2.401 -12.858 5.707 1.00 93.94 81 SER A CA 1
ATOM 643 C C . SER A 1 81 ? -3.462 -12.655 6.791 1.00 93.94 81 SER A C 1
ATOM 645 O O . SER A 1 81 ? -3.833 -13.586 7.510 1.00 93.94 81 SER A O 1
ATOM 647 N N . ILE A 1 82 ? -3.968 -11.425 6.887 1.00 90.06 82 ILE A N 1
ATOM 648 C CA . ILE A 1 82 ? -4.925 -10.962 7.882 1.00 90.06 82 ILE A CA 1
ATOM 649 C C . ILE A 1 82 ? -6.050 -10.208 7.137 1.00 90.06 82 ILE A C 1
ATOM 651 O O . ILE A 1 82 ? -5.899 -9.033 6.815 1.00 90.06 82 ILE A O 1
ATOM 655 N N . PRO A 1 83 ? -7.186 -10.860 6.814 1.00 92.00 83 PRO A N 1
ATOM 656 C CA . PRO A 1 83 ? -8.261 -10.221 6.049 1.00 92.00 83 PRO A CA 1
ATOM 657 C C . PRO A 1 83 ? -8.927 -9.050 6.780 1.00 92.00 83 PRO A C 1
ATOM 659 O O . PRO A 1 83 ? -9.287 -9.171 7.952 1.00 92.00 83 PRO A O 1
ATOM 662 N N . PHE A 1 84 ? -9.178 -7.949 6.077 1.00 91.44 84 PHE A N 1
ATOM 663 C CA . PHE A 1 84 ? -9.691 -6.706 6.654 1.00 91.44 84 PHE A CA 1
ATOM 664 C C . PHE A 1 84 ? -11.213 -6.585 6.529 1.00 91.44 84 PHE A C 1
ATOM 666 O O . PHE A 1 84 ? -11.774 -6.803 5.458 1.00 91.44 84 PHE A O 1
ATOM 673 N N . THR A 1 85 ? -11.904 -6.188 7.598 1.00 91.00 85 THR A N 1
ATOM 674 C CA . THR A 1 85 ? -13.351 -5.927 7.543 1.00 91.00 85 THR A CA 1
ATOM 675 C C . THR A 1 85 ? -13.604 -4.442 7.336 1.00 91.00 85 THR A C 1
ATOM 677 O O . THR A 1 85 ? -13.417 -3.629 8.238 1.00 91.00 85 THR A O 1
ATOM 680 N N . TYR A 1 86 ? -14.073 -4.095 6.143 1.00 91.38 86 TYR A N 1
ATOM 681 C CA . TYR A 1 86 ? -14.532 -2.761 5.808 1.00 91.38 86 TYR A CA 1
ATOM 682 C C . TYR A 1 86 ? -15.925 -2.498 6.395 1.00 91.38 86 TYR A C 1
ATOM 684 O O . TYR A 1 86 ? -16.822 -3.339 6.295 1.00 91.38 86 TYR A O 1
ATOM 692 N N . ASN A 1 87 ? -16.117 -1.330 7.015 1.00 88.69 87 ASN A N 1
ATOM 693 C CA . ASN A 1 87 ? -17.317 -1.034 7.795 1.00 88.69 87 ASN A CA 1
ATOM 694 C C . ASN A 1 87 ? -18.527 -0.643 6.931 1.00 88.69 87 ASN A C 1
ATOM 696 O O . ASN A 1 87 ? -19.663 -0.768 7.390 1.00 88.69 87 ASN A O 1
ATOM 700 N N . GLY A 1 88 ? -18.307 -0.266 5.669 1.00 87.75 88 GLY A N 1
ATOM 701 C CA . GLY A 1 88 ? -19.368 0.140 4.752 1.00 87.75 88 GLY A CA 1
ATOM 702 C C . GLY A 1 88 ? -19.801 1.598 4.880 1.00 87.75 88 GLY A C 1
ATOM 703 O O . GLY A 1 88 ? -20.797 1.959 4.254 1.00 87.75 88 GLY A O 1
ATOM 704 N N . THR A 1 89 ? -19.121 2.408 5.699 1.00 89.62 89 THR A N 1
ATOM 705 C CA . THR A 1 89 ? -19.507 3.803 5.975 1.00 89.62 89 THR A CA 1
ATOM 706 C C . THR A 1 89 ? -18.378 4.808 5.807 1.00 89.62 89 THR A C 1
ATOM 708 O O . THR A 1 89 ? -18.627 5.883 5.266 1.00 89.62 89 THR A O 1
ATOM 711 N N . ASP A 1 90 ? -17.179 4.489 6.288 1.00 91.62 90 ASP A N 1
ATOM 712 C CA . ASP A 1 90 ? -16.022 5.389 6.236 1.00 91.62 90 ASP A CA 1
ATOM 713 C C . ASP A 1 90 ? -15.218 5.118 4.966 1.00 91.62 90 ASP A C 1
ATOM 715 O O . ASP A 1 90 ? -15.381 4.066 4.363 1.00 91.62 90 ASP A O 1
ATOM 719 N N . ASN A 1 91 ? -14.305 6.007 4.576 1.00 93.62 91 ASN A N 1
ATOM 720 C CA . ASN A 1 91 ? -13.403 5.701 3.467 1.00 93.62 91 ASN A CA 1
ATOM 721 C C . ASN A 1 91 ? -12.357 4.669 3.905 1.00 93.62 91 ASN A C 1
ATOM 723 O O . ASN A 1 91 ? -11.959 4.616 5.074 1.00 93.62 91 ASN A O 1
ATOM 727 N N . LEU A 1 92 ? -11.898 3.853 2.962 1.00 95.44 92 LEU A N 1
ATOM 728 C CA . LEU A 1 92 ? -10.778 2.943 3.169 1.00 95.44 92 LEU A CA 1
ATOM 729 C C . LEU A 1 92 ? -9.479 3.670 2.806 1.00 95.44 92 LEU A C 1
ATOM 731 O O . LEU A 1 92 ? -9.407 4.344 1.780 1.00 95.44 92 LEU A O 1
ATOM 735 N N . VAL A 1 93 ? -8.449 3.504 3.628 1.00 96.56 93 VAL A N 1
ATOM 736 C CA . VAL A 1 93 ? -7.065 3.829 3.269 1.00 96.56 93 VAL A CA 1
ATOM 737 C C . VAL A 1 93 ? -6.265 2.535 3.184 1.00 96.56 93 VAL A C 1
ATOM 739 O O . VAL A 1 93 ? -6.404 1.660 4.046 1.00 96.56 93 VAL A O 1
ATOM 742 N N . VAL A 1 94 ? -5.457 2.411 2.134 1.00 97.19 94 VAL A N 1
ATOM 743 C CA . VAL A 1 94 ? -4.493 1.322 1.960 1.00 97.19 94 VAL A CA 1
ATOM 744 C C . VAL A 1 94 ? -3.097 1.934 1.971 1.00 97.19 94 VAL A C 1
ATOM 746 O O . VAL A 1 94 ? -2.800 2.796 1.150 1.00 97.19 94 VAL A O 1
ATOM 749 N N . GLY A 1 95 ? -2.271 1.515 2.925 1.00 96.38 95 GLY A N 1
ATOM 750 C CA . GLY A 1 95 ? -0.848 1.835 2.974 1.00 96.38 95 GLY A CA 1
ATOM 751 C C . GLY A 1 95 ? -0.045 0.721 2.313 1.00 96.38 95 GLY A C 1
ATOM 752 O O . GLY A 1 95 ? -0.298 -0.452 2.593 1.00 96.38 95 GLY A O 1
ATOM 753 N N . PHE A 1 96 ? 0.902 1.072 1.453 1.00 96.88 96 PHE A N 1
ATOM 754 C CA . PHE A 1 96 ? 1.779 0.137 0.753 1.00 96.88 96 PHE A CA 1
ATOM 755 C C . PHE A 1 96 ? 3.231 0.532 1.007 1.00 96.88 96 PHE A C 1
ATOM 757 O O . PHE A 1 96 ? 3.619 1.661 0.701 1.00 96.88 96 PHE A O 1
ATOM 764 N N . ASP A 1 97 ? 4.009 -0.394 1.554 1.00 96.62 97 ASP A N 1
ATOM 765 C CA . ASP A 1 97 ? 5.384 -0.166 1.985 1.00 96.62 97 ASP A CA 1
ATOM 766 C C . ASP A 1 97 ? 6.321 -1.214 1.368 1.00 96.62 97 ASP A C 1
ATOM 768 O O . ASP A 1 97 ? 6.211 -2.411 1.630 1.00 96.62 97 ASP A O 1
ATOM 772 N N . GLU A 1 98 ? 7.209 -0.751 0.497 1.00 95.88 98 GLU A N 1
ATOM 773 C CA . GLU A 1 98 ? 8.185 -1.515 -0.275 1.00 95.88 98 GLU A CA 1
ATOM 774 C C . GLU A 1 98 ? 9.557 -1.376 0.398 1.00 95.88 98 GLU A C 1
ATOM 776 O O . GLU A 1 98 ? 10.101 -0.275 0.535 1.00 95.88 98 GLU A O 1
ATOM 781 N N . ASN A 1 99 ? 10.092 -2.511 0.843 1.00 96.56 99 ASN A N 1
ATOM 782 C CA . ASN A 1 99 ? 11.211 -2.603 1.774 1.00 96.56 99 ASN A CA 1
ATOM 783 C C . ASN A 1 99 ? 12.495 -3.171 1.134 1.00 96.56 99 ASN A C 1
ATOM 785 O O . ASN A 1 99 ? 13.477 -3.423 1.838 1.00 96.56 99 ASN A O 1
ATOM 789 N N . THR A 1 100 ? 12.533 -3.339 -0.189 1.00 95.88 100 THR A N 1
ATOM 790 C CA . THR A 1 100 ? 13.657 -3.942 -0.920 1.00 95.88 100 THR A CA 1
ATOM 791 C C . THR A 1 100 ? 14.653 -2.886 -1.385 1.00 95.88 100 THR A C 1
ATOM 793 O O . THR A 1 100 ? 14.322 -1.837 -1.943 1.00 95.88 100 THR A O 1
ATOM 796 N N . ASP A 1 101 ? 15.942 -3.167 -1.195 1.00 93.12 101 ASP A N 1
ATOM 797 C CA . ASP A 1 101 ? 16.982 -2.285 -1.717 1.00 93.12 101 ASP A CA 1
ATOM 798 C C . ASP A 1 101 ? 17.103 -2.388 -3.250 1.00 93.12 101 ASP A C 1
ATOM 800 O O . ASP A 1 101 ? 16.966 -3.456 -3.845 1.00 93.12 101 ASP A O 1
ATOM 804 N N . GLY A 1 102 ? 17.463 -1.277 -3.899 1.00 90.44 102 GLY A N 1
ATOM 805 C CA . GLY A 1 102 ? 17.580 -1.199 -5.362 1.00 90.44 102 GLY A CA 1
ATOM 806 C C . GLY A 1 102 ? 16.266 -0.914 -6.104 1.00 90.44 102 GLY A C 1
ATOM 807 O O . GLY A 1 102 ? 15.192 -0.870 -5.527 1.00 90.44 102 GLY A O 1
ATOM 808 N N . PHE A 1 103 ? 16.355 -0.575 -7.384 1.00 90.50 103 PHE A N 1
ATOM 809 C CA . PHE A 1 103 ? 15.204 -0.174 -8.198 1.00 90.50 103 PHE A CA 1
ATOM 810 C C . PHE A 1 103 ? 15.065 -1.099 -9.403 1.00 90.50 103 PHE A C 1
ATOM 812 O O . PHE A 1 103 ? 16.063 -1.608 -9.923 1.00 90.50 103 PHE A O 1
ATOM 819 N N . HIS A 1 104 ? 13.832 -1.249 -9.877 1.00 93.62 104 HIS A N 1
ATOM 820 C CA . HIS A 1 104 ? 13.533 -1.940 -11.129 1.00 93.62 104 HIS A CA 1
ATOM 821 C C . HIS A 1 104 ? 13.612 -0.978 -12.316 1.00 93.62 104 HIS A C 1
ATOM 823 O O . HIS A 1 104 ? 13.930 0.203 -12.171 1.00 93.62 104 HIS A O 1
ATOM 829 N N . GLY A 1 105 ? 13.387 -1.470 -13.529 1.00 92.19 105 GLY A N 1
ATOM 830 C CA . GLY A 1 105 ? 13.453 -0.646 -14.728 1.00 92.19 105 GLY A CA 1
ATOM 831 C C . GLY A 1 105 ? 12.537 0.575 -14.638 1.00 92.19 105 GLY A C 1
ATOM 832 O O . GLY A 1 105 ? 11.409 0.500 -14.173 1.00 92.19 105 GLY A O 1
ATOM 833 N N . SER A 1 106 ? 12.979 1.713 -15.175 1.00 91.94 106 SER A N 1
ATOM 834 C CA . SER A 1 106 ? 12.209 2.972 -15.178 1.00 91.94 106 SER A CA 1
ATOM 835 C C . SER A 1 106 ? 10.926 2.944 -16.028 1.00 91.94 106 SER A C 1
ATOM 837 O O . SER A 1 106 ? 10.343 3.989 -16.299 1.00 91.94 106 SER A O 1
ATOM 839 N N . SER A 1 107 ? 10.580 1.786 -16.578 1.00 95.94 107 SER A N 1
ATOM 840 C CA . SER A 1 107 ? 9.354 1.527 -17.335 1.00 95.94 107 SER A CA 1
ATOM 841 C C . SER A 1 107 ? 8.572 0.362 -16.733 1.00 95.94 107 SER A C 1
ATOM 843 O O . SER A 1 107 ? 7.622 -0.105 -17.352 1.00 95.94 107 SER A O 1
ATOM 845 N N . ASP A 1 108 ? 8.991 -0.145 -15.573 1.00 96.12 108 ASP A N 1
ATOM 846 C CA . ASP A 1 108 ? 8.245 -1.116 -14.789 1.00 96.12 108 ASP A CA 1
ATOM 847 C C . ASP A 1 108 ? 7.265 -0.342 -13.912 1.00 96.12 108 ASP A C 1
ATOM 849 O O . ASP A 1 108 ? 7.658 0.277 -12.928 1.00 96.12 108 ASP A O 1
ATOM 853 N N . ASP A 1 109 ? 5.989 -0.356 -14.296 1.00 95.62 109 ASP A N 1
ATOM 854 C CA . ASP A 1 109 ? 4.965 0.470 -13.662 1.00 95.62 109 ASP A CA 1
ATOM 855 C C . ASP A 1 109 ? 3.720 -0.352 -13.333 1.00 95.62 109 ASP A C 1
ATOM 857 O O . ASP A 1 109 ? 3.265 -1.190 -14.120 1.00 95.62 109 ASP A O 1
ATOM 861 N N . PHE A 1 110 ? 3.102 -0.030 -12.200 1.00 96.94 110 PHE A N 1
ATOM 862 C CA . PHE A 1 110 ? 1.705 -0.359 -11.948 1.00 96.94 110 PHE A CA 1
ATOM 863 C C . PHE A 1 110 ? 0.817 0.765 -12.481 1.00 96.94 110 PHE A C 1
ATOM 865 O O . PHE A 1 110 ? 1.083 1.951 -12.272 1.00 96.94 110 PHE A O 1
ATOM 872 N N . TYR A 1 111 ? -0.250 0.406 -13.192 1.00 98.19 111 TYR A N 1
ATOM 873 C CA . TYR A 1 111 ? -1.166 1.395 -13.741 1.00 98.19 111 TYR A CA 1
ATOM 874 C C . TYR A 1 111 ? -1.979 2.085 -12.652 1.00 98.19 111 TYR A C 1
ATOM 876 O O . TYR A 1 111 ? -2.398 1.491 -11.659 1.00 98.19 111 TYR A O 1
ATOM 884 N N . SER A 1 112 ? -2.255 3.357 -12.910 1.00 97.50 112 SER A N 1
ATOM 885 C CA . SER A 1 112 ? -3.122 4.207 -12.111 1.00 97.50 112 SER A CA 1
ATOM 886 C C . SER A 1 112 ? -4.109 4.947 -13.009 1.00 97.50 112 SER A C 1
ATOM 888 O O . SER A 1 112 ? -3.905 5.093 -14.218 1.00 97.50 112 SER A O 1
ATOM 890 N N . SER A 1 113 ? -5.194 5.411 -12.404 1.00 97.00 113 SER A N 1
ATOM 891 C CA . SER A 1 113 ? -6.213 6.233 -13.043 1.00 97.00 113 SER A CA 1
ATOM 892 C C . SER A 1 113 ? -6.189 7.632 -12.446 1.00 97.00 113 SER A C 1
ATOM 894 O O . SER A 1 113 ? -6.216 7.791 -11.228 1.00 97.00 113 SER A O 1
ATOM 896 N N . ALA A 1 114 ? -6.150 8.652 -13.305 1.00 97.69 114 ALA A N 1
ATOM 897 C CA . ALA A 1 114 ? -6.190 10.047 -12.878 1.00 97.69 114 ALA A CA 1
ATOM 898 C C . ALA A 1 114 ? -7.516 10.388 -12.179 1.00 97.69 114 ALA A C 1
ATOM 900 O O . ALA A 1 114 ? -8.577 9.877 -12.548 1.00 97.69 114 ALA A O 1
ATOM 901 N N . THR A 1 115 ? -7.452 11.289 -11.203 1.00 96.75 115 THR A N 1
ATOM 902 C CA . THR A 1 115 ? -8.597 11.756 -10.414 1.00 96.75 115 THR A CA 1
ATOM 903 C C . THR A 1 115 ? -8.606 13.280 -10.311 1.00 96.75 115 THR A C 1
ATOM 905 O O . THR A 1 115 ? -7.574 13.927 -10.452 1.00 96.75 115 THR A O 1
ATOM 908 N N . ASP A 1 116 ? -9.768 13.874 -10.029 1.00 95.94 116 ASP A N 1
ATOM 909 C CA . ASP A 1 116 ? -9.891 15.335 -9.859 1.00 95.94 116 ASP A CA 1
ATOM 910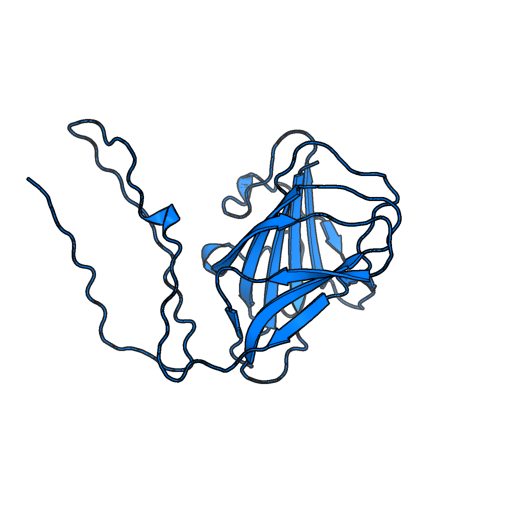 C C . ASP A 1 116 ? -9.362 15.833 -8.500 1.00 95.94 116 ASP A C 1
ATOM 912 O O . ASP A 1 116 ? -9.140 17.025 -8.303 1.00 95.94 116 ASP A O 1
ATOM 916 N N . SER A 1 117 ? -9.198 14.926 -7.535 1.00 96.25 117 SER A N 1
ATOM 917 C CA . SER A 1 117 ? -8.690 15.196 -6.184 1.00 96.25 117 SER A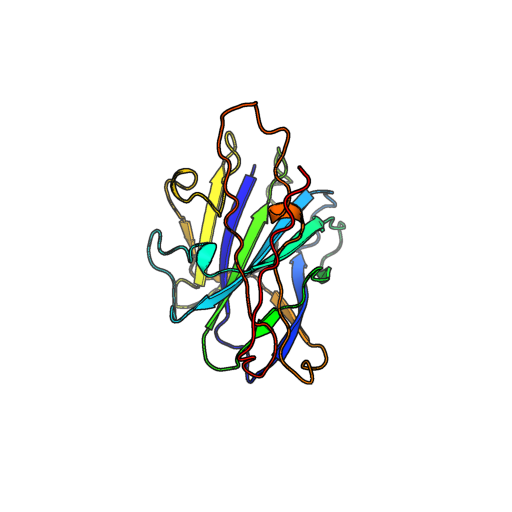 CA 1
ATOM 918 C C . SER A 1 117 ? -7.404 14.417 -5.926 1.00 96.25 117 SER A C 1
ATOM 920 O O . SER A 1 117 ? -7.109 13.461 -6.644 1.00 96.25 117 SER A O 1
ATOM 922 N N . ILE A 1 118 ? -6.648 14.813 -4.901 1.00 97.44 118 ILE A N 1
ATOM 923 C CA . ILE A 1 118 ? -5.444 14.102 -4.460 1.00 97.44 118 ILE A CA 1
ATOM 924 C C . ILE A 1 118 ? -5.884 12.827 -3.734 1.00 97.44 118 ILE A C 1
ATOM 926 O O . ILE A 1 118 ? -6.499 12.895 -2.670 1.00 97.44 118 ILE A O 1
ATOM 930 N N . MET A 1 119 ? -5.594 11.668 -4.320 1.00 97.50 119 MET A N 1
ATOM 931 C CA . MET A 1 119 ? -6.041 10.374 -3.795 1.00 97.50 119 MET A CA 1
ATOM 932 C C . MET A 1 119 ? -4.902 9.457 -3.371 1.00 97.50 119 MET A C 1
ATOM 934 O O . MET A 1 119 ? -5.183 8.421 -2.770 1.00 97.50 119 MET A O 1
ATOM 938 N N . SER A 1 120 ? -3.654 9.856 -3.626 1.00 97.38 120 SER A N 1
ATOM 939 C CA . SER A 1 120 ? -2.483 9.138 -3.145 1.00 97.38 120 SER A CA 1
ATOM 940 C C . SER A 1 120 ? -1.409 10.071 -2.597 1.00 97.38 120 SER A C 1
ATOM 942 O O . SER A 1 120 ? -1.219 11.192 -3.088 1.00 97.38 120 SER A O 1
ATOM 944 N N . LEU A 1 121 ? -0.692 9.569 -1.597 1.00 96.69 121 LEU A N 1
ATOM 945 C CA . LEU A 1 121 ? 0.579 10.093 -1.112 1.00 96.69 121 LEU A CA 1
ATOM 946 C C . LEU A 1 121 ? 1.677 9.084 -1.428 1.00 96.69 121 LEU A C 1
ATOM 948 O O . LEU A 1 121 ? 1.444 7.881 -1.394 1.00 96.69 121 LEU A O 1
ATOM 952 N N . ASN A 1 122 ? 2.871 9.576 -1.737 1.00 95.25 122 ASN A N 1
ATOM 953 C CA . ASN A 1 122 ? 4.030 8.738 -2.016 1.00 95.25 122 ASN A CA 1
ATOM 954 C C . ASN A 1 122 ? 5.300 9.382 -1.469 1.00 95.25 122 ASN A C 1
ATOM 956 O O . ASN A 1 122 ? 5.525 10.580 -1.659 1.00 95.25 122 ASN A O 1
ATOM 960 N N . TYR A 1 123 ? 6.165 8.582 -0.869 1.00 95.38 123 TYR A N 1
ATOM 961 C CA . TYR A 1 123 ? 7.526 8.959 -0.531 1.00 95.38 123 TYR A CA 1
ATOM 962 C C . TYR A 1 123 ? 8.465 7.810 -0.877 1.00 95.38 123 TYR A C 1
ATOM 964 O O . TYR A 1 123 ? 8.154 6.649 -0.648 1.00 95.38 123 TYR A O 1
ATOM 972 N N . TYR A 1 124 ? 9.631 8.137 -1.424 1.00 94.12 124 TYR A N 1
ATOM 973 C CA . TYR A 1 124 ? 10.646 7.148 -1.755 1.00 94.12 124 TYR A CA 1
ATOM 974 C C . TYR A 1 124 ? 12.028 7.643 -1.345 1.00 94.12 124 TYR A C 1
ATOM 976 O O . TYR A 1 124 ? 12.265 8.847 -1.200 1.00 94.12 124 TYR A O 1
ATOM 984 N N . SER A 1 125 ? 12.952 6.704 -1.173 1.00 93.75 125 SER A N 1
ATOM 985 C CA . SER A 1 125 ? 14.313 6.998 -0.739 1.00 93.75 125 SER A CA 1
ATOM 986 C C . SER A 1 125 ? 15.305 5.958 -1.260 1.00 93.75 125 SER A C 1
ATOM 988 O O . SER A 1 125 ? 15.085 4.752 -1.173 1.00 93.75 125 SER A O 1
ATOM 990 N N . ASP A 1 126 ? 16.436 6.438 -1.781 1.00 91.19 126 ASP A N 1
ATOM 991 C CA . ASP A 1 126 ? 17.552 5.592 -2.231 1.00 91.19 126 ASP A CA 1
ATOM 992 C C . ASP A 1 126 ? 18.498 5.188 -1.090 1.00 91.19 126 ASP A C 1
ATOM 994 O O . ASP A 1 126 ? 19.341 4.314 -1.270 1.00 91.19 126 ASP A O 1
ATOM 998 N N . GLY A 1 127 ? 18.430 5.872 0.058 1.00 89.50 127 GLY A N 1
ATOM 999 C CA . GLY A 1 127 ? 19.427 5.737 1.127 1.00 89.50 127 GLY A CA 1
ATOM 1000 C C . GLY A 1 127 ? 18.903 5.055 2.385 1.00 89.50 127 GLY A C 1
ATOM 1001 O O . GLY A 1 127 ? 19.533 4.138 2.903 1.00 89.50 127 GLY A O 1
ATOM 1002 N N . THR A 1 128 ? 17.761 5.522 2.881 1.00 92.69 128 THR A N 1
ATOM 1003 C CA . THR A 1 128 ? 17.135 5.020 4.111 1.00 92.69 128 THR A CA 1
ATOM 1004 C C . THR A 1 128 ? 15.749 4.503 3.785 1.00 92.69 128 THR A C 1
ATOM 1006 O O . THR A 1 128 ? 14.972 5.245 3.185 1.00 92.69 128 THR A O 1
ATOM 1009 N N . ASN A 1 129 ? 15.442 3.279 4.201 1.00 94.38 129 ASN A N 1
ATOM 1010 C CA . ASN A 1 129 ? 14.102 2.725 4.093 1.00 94.38 129 ASN A CA 1
ATOM 1011 C C . ASN A 1 129 ? 13.124 3.544 4.968 1.00 94.38 129 ASN A C 1
ATOM 1013 O O . ASN A 1 129 ? 13.398 3.676 6.169 1.00 94.38 129 ASN A O 1
ATOM 1017 N N . PRO A 1 130 ? 12.078 4.188 4.402 1.00 93.00 130 PRO A N 1
ATOM 1018 C CA . PRO A 1 130 ? 11.050 4.829 5.206 1.00 93.00 130 PRO A CA 1
ATOM 1019 C C . PRO A 1 130 ? 10.388 3.810 6.127 1.00 93.00 130 PRO A C 1
ATOM 1021 O O . PRO A 1 130 ? 10.241 2.646 5.797 1.00 93.00 130 PRO A O 1
ATOM 1024 N N . ASN A 1 131 ? 9.987 4.271 7.301 1.00 89.50 131 ASN A N 1
ATOM 1025 C CA . ASN A 1 131 ? 9.209 3.484 8.233 1.00 89.50 131 ASN A CA 1
ATOM 1026 C C . ASN A 1 131 ? 7.810 4.112 8.350 1.00 89.50 131 ASN A C 1
ATOM 1028 O O . ASN A 1 131 ? 7.687 5.189 8.945 1.00 89.50 131 ASN A O 1
ATOM 1032 N N . PRO A 1 132 ? 6.744 3.456 7.861 1.00 86.94 132 PRO A N 1
ATOM 1033 C CA . PRO A 1 132 ? 5.381 3.979 7.952 1.00 86.94 132 PRO A CA 1
ATOM 1034 C C . PRO A 1 132 ? 4.884 4.099 9.403 1.00 86.94 132 PRO A C 1
ATOM 1036 O O . PRO A 1 132 ? 3.961 4.866 9.686 1.00 86.94 132 PRO A O 1
ATOM 1039 N N . THR A 1 133 ? 5.507 3.403 10.364 1.00 83.44 133 THR A N 1
ATOM 1040 C CA . THR A 1 133 ? 5.213 3.573 11.797 1.00 83.44 133 THR A CA 1
ATOM 1041 C C . THR A 1 133 ? 5.950 4.743 12.445 1.00 83.44 133 THR A C 1
ATOM 1043 O O . THR A 1 133 ? 5.651 5.092 13.584 1.00 83.44 133 THR A O 1
ATOM 1046 N N . ASP A 1 134 ? 6.904 5.359 11.749 1.00 87.25 134 ASP A N 1
ATOM 1047 C CA . ASP A 1 134 ? 7.648 6.530 12.208 1.00 87.25 134 ASP A CA 1
ATOM 1048 C C . ASP A 1 134 ? 7.695 7.589 11.103 1.00 87.25 134 ASP A C 1
ATOM 1050 O O . ASP A 1 134 ? 8.633 7.653 10.306 1.00 87.25 134 ASP A O 1
ATOM 1054 N N . LEU A 1 135 ? 6.700 8.481 11.096 1.00 86.94 135 LEU A N 1
ATOM 1055 C CA . LEU A 1 135 ? 6.602 9.554 10.102 1.00 86.94 135 LEU A CA 1
ATOM 1056 C C . LEU A 1 135 ? 7.819 10.498 10.089 1.00 86.94 135 LEU A C 1
ATOM 1058 O O . LEU A 1 135 ? 8.002 11.225 9.117 1.00 86.94 135 LEU A O 1
ATOM 1062 N N . THR A 1 136 ? 8.689 10.499 11.110 1.00 89.12 136 THR A N 1
ATOM 1063 C CA . THR A 1 136 ? 9.931 11.296 11.056 1.00 89.12 136 THR A CA 1
ATOM 1064 C C . THR A 1 136 ? 10.931 10.768 10.023 1.00 89.12 136 THR A C 1
ATOM 1066 O O . THR A 1 136 ? 11.790 11.522 9.559 1.00 89.12 136 THR A O 1
ATOM 1069 N N . SER A 1 137 ? 10.785 9.506 9.611 1.00 88.31 137 SER A N 1
ATOM 1070 C CA . SER A 1 137 ? 11.526 8.895 8.502 1.00 88.31 137 SER A CA 1
ATOM 1071 C C . SER A 1 137 ? 10.997 9.297 7.113 1.00 88.31 137 SER A C 1
ATOM 1073 O O . SER A 1 137 ? 11.656 9.025 6.107 1.00 88.31 137 SER A O 1
ATOM 1075 N N . ILE A 1 138 ? 9.849 9.987 7.058 1.00 91.25 138 ILE A N 1
ATOM 1076 C CA . ILE A 1 138 ? 9.138 10.413 5.844 1.00 91.25 138 ILE A CA 1
ATOM 1077 C C . ILE A 1 138 ? 9.091 11.956 5.822 1.00 91.25 138 ILE A C 1
ATOM 1079 O O . ILE A 1 138 ? 8.100 12.574 6.204 1.00 91.25 138 ILE A O 1
ATOM 1083 N N . PRO A 1 139 ? 10.184 12.628 5.418 1.00 86.94 139 PRO A N 1
ATOM 1084 C CA . PRO A 1 139 ? 10.328 14.077 5.548 1.00 86.94 139 PRO A CA 1
ATOM 1085 C C . PRO A 1 139 ? 9.438 14.910 4.615 1.00 86.94 139 PRO A C 1
ATOM 1087 O O . PRO A 1 139 ? 9.260 16.097 4.882 1.00 86.94 139 PRO A O 1
ATOM 1090 N N . SER A 1 140 ? 8.951 14.354 3.500 1.00 88.31 140 SER A N 1
ATOM 1091 C CA . SER A 1 140 ? 8.082 15.075 2.560 1.00 88.31 140 SER A CA 1
ATOM 1092 C C . SER A 1 140 ? 7.298 14.107 1.686 1.00 88.31 140 SER A C 1
ATOM 1094 O O . SER A 1 140 ? 7.894 13.360 0.911 1.00 88.31 140 SER A O 1
ATOM 1096 N N . ALA A 1 141 ? 5.972 14.178 1.728 1.00 92.06 141 ALA A N 1
ATOM 1097 C CA . ALA A 1 141 ? 5.134 13.442 0.790 1.00 92.06 141 ALA A CA 1
ATOM 1098 C C . ALA A 1 141 ? 5.115 14.097 -0.601 1.00 92.06 141 ALA A C 1
ATOM 1100 O O . ALA A 1 141 ? 5.192 15.317 -0.746 1.00 92.06 141 ALA A O 1
ATOM 1101 N N . THR A 1 142 ? 4.936 13.279 -1.634 1.00 95.50 142 THR A N 1
ATOM 1102 C CA . THR A 1 142 ? 4.444 13.709 -2.946 1.00 95.50 142 THR A CA 1
ATOM 1103 C C . THR A 1 142 ? 2.941 13.470 -2.994 1.00 95.50 142 THR A C 1
ATOM 1105 O O . THR A 1 142 ? 2.494 12.343 -2.793 1.00 95.50 142 THR A O 1
ATOM 1108 N N . THR A 1 143 ? 2.162 14.510 -3.285 1.00 96.62 143 THR A N 1
ATOM 1109 C CA . THR A 1 143 ? 0.713 14.410 -3.490 1.00 96.62 143 THR A CA 1
ATOM 1110 C C . THR A 1 143 ? 0.395 14.064 -4.942 1.00 96.62 143 THR A C 1
ATOM 1112 O O . THR A 1 143 ? 0.931 14.669 -5.874 1.00 96.62 143 THR A O 1
ATOM 1115 N N . ILE A 1 144 ? -0.485 13.084 -5.153 1.00 97.12 144 ILE A N 1
ATOM 1116 C CA . ILE A 1 144 ? -0.803 12.557 -6.483 1.00 97.12 144 ILE A CA 1
ATOM 1117 C C . ILE A 1 144 ? -2.322 12.557 -6.695 1.00 97.12 144 ILE A C 1
ATOM 1119 O O . ILE A 1 144 ? -3.090 11.968 -5.932 1.00 97.12 144 ILE A O 1
ATOM 1123 N N . ALA A 1 145 ? -2.762 13.214 -7.771 1.00 97.50 145 ALA A N 1
ATOM 1124 C CA . ALA A 1 145 ? -4.151 13.215 -8.236 1.00 97.50 145 ALA A CA 1
ATOM 1125 C C . ALA A 1 145 ? -4.433 12.010 -9.152 1.00 97.50 145 ALA A C 1
ATOM 1127 O O . ALA A 1 145 ? -4.807 12.144 -10.319 1.00 97.50 145 ALA A O 1
ATOM 1128 N N . ALA A 1 146 ? -4.165 10.819 -8.627 1.00 96.81 146 ALA A N 1
ATOM 1129 C CA . ALA A 1 146 ? -4.453 9.541 -9.256 1.00 96.81 146 ALA A CA 1
ATOM 1130 C C . ALA A 1 146 ? -4.664 8.482 -8.170 1.00 96.81 146 ALA A C 1
ATOM 1132 O O . ALA A 1 146 ? -4.223 8.670 -7.038 1.00 96.81 146 ALA A O 1
ATOM 1133 N N . ARG A 1 147 ? -5.312 7.372 -8.527 1.00 94.75 147 ARG A N 1
ATOM 1134 C CA . ARG A 1 147 ? -5.389 6.155 -7.709 1.00 94.75 147 ARG A CA 1
ATOM 1135 C C . ARG A 1 147 ? -4.757 4.987 -8.456 1.00 94.75 147 ARG A C 1
ATOM 1137 O O . ARG A 1 147 ? -5.024 4.857 -9.655 1.00 94.75 147 ARG A O 1
ATOM 1144 N N . PRO A 1 148 ? -3.972 4.127 -7.795 1.00 96.56 148 PRO A N 1
ATOM 1145 C CA . PRO A 1 148 ? -3.613 2.826 -8.337 1.00 96.56 148 PRO A CA 1
ATOM 1146 C C . PRO A 1 148 ? -4.846 2.058 -8.833 1.00 96.56 148 PRO A C 1
ATOM 1148 O O . PRO A 1 148 ? -5.933 2.123 -8.255 1.00 96.56 148 PRO A O 1
ATOM 1151 N N . ASN A 1 149 ? -4.692 1.332 -9.938 1.00 97.31 149 ASN A N 1
ATOM 1152 C CA . ASN A 1 149 ? -5.746 0.459 -10.435 1.00 97.31 149 ASN A CA 1
ATOM 1153 C C . ASN A 1 149 ? -5.789 -0.789 -9.553 1.00 97.31 149 ASN A C 1
ATOM 1155 O O . ASN A 1 149 ? -5.001 -1.716 -9.756 1.00 97.31 149 ASN A O 1
ATOM 1159 N N . THR A 1 150 ? -6.708 -0.792 -8.589 1.00 96.12 150 THR A N 1
ATOM 1160 C CA . THR A 1 150 ? -6.853 -1.842 -7.579 1.00 96.12 150 THR A CA 1
ATOM 1161 C C . THR A 1 150 ? -8.135 -2.650 -7.727 1.00 96.12 150 THR A C 1
ATOM 1163 O O . THR A 1 150 ? -9.175 -2.158 -8.174 1.00 96.12 150 THR A O 1
ATOM 1166 N N . GLN A 1 151 ? -8.067 -3.922 -7.335 1.00 96.31 151 GLN A N 1
ATOM 1167 C CA . GLN A 1 151 ? -9.229 -4.791 -7.155 1.00 96.31 151 GLN A CA 1
ATOM 1168 C C . GLN A 1 151 ? -9.252 -5.367 -5.749 1.00 96.31 151 GLN A C 1
ATOM 1170 O O . GLN A 1 151 ? -8.247 -5.877 -5.262 1.00 96.31 151 GLN A O 1
ATOM 1175 N N . PHE A 1 152 ? -10.434 -5.357 -5.138 1.00 95.56 152 PHE A N 1
ATOM 1176 C CA . PHE A 1 152 ? -10.688 -6.010 -3.862 1.00 95.56 152 PHE A CA 1
ATOM 1177 C C . PHE A 1 152 ? -11.513 -7.271 -4.075 1.00 95.56 152 PHE A C 1
ATOM 1179 O O . PHE A 1 152 ? -12.523 -7.266 -4.781 1.00 95.56 152 PHE A O 1
ATOM 1186 N N . TYR A 1 153 ? -11.092 -8.348 -3.427 1.00 95.88 153 TYR A N 1
ATOM 1187 C CA . TYR A 1 153 ? -11.798 -9.618 -3.435 1.00 95.88 153 TYR A CA 1
ATOM 1188 C C . TYR A 1 153 ? -12.365 -9.870 -2.050 1.00 95.88 153 TYR A C 1
ATOM 1190 O O . TYR A 1 153 ? -11.648 -9.818 -1.045 1.00 95.88 153 TYR A O 1
ATOM 1198 N N . PHE A 1 154 ? -13.665 -10.145 -2.018 1.00 93.94 154 PHE A N 1
ATOM 1199 C CA . PHE A 1 154 ? -14.412 -10.231 -0.779 1.00 93.94 154 PHE A CA 1
ATOM 1200 C C . PHE A 1 154 ? -14.715 -11.673 -0.384 1.00 93.94 154 PHE A C 1
ATOM 1202 O O . PHE A 1 154 ? -15.127 -12.489 -1.211 1.00 93.94 154 PHE A O 1
ATOM 1209 N N . GLY A 1 155 ? -14.555 -11.950 0.903 1.00 90.38 155 GLY A N 1
ATOM 1210 C CA . GLY A 1 155 ? -14.952 -13.191 1.546 1.00 90.38 155 GLY A CA 1
ATOM 1211 C C . GLY A 1 155 ? -16.255 -13.077 2.324 1.00 90.38 155 GLY A C 1
ATOM 1212 O O . GLY A 1 155 ? -16.913 -12.035 2.370 1.00 90.38 155 GLY A O 1
ATOM 1213 N N . ALA A 1 156 ? -16.618 -14.171 2.990 1.00 87.75 156 ALA A N 1
ATOM 1214 C CA . ALA A 1 156 ? -17.754 -14.173 3.901 1.00 87.75 156 ALA A CA 1
ATOM 1215 C C . ALA A 1 156 ? -17.479 -13.265 5.110 1.00 87.75 156 ALA A C 1
ATOM 1217 O O . ALA A 1 156 ? -16.409 -13.327 5.717 1.00 87.75 156 ALA A O 1
ATOM 1218 N N . LEU A 1 157 ? -18.468 -12.455 5.496 1.00 85.94 157 LEU A N 1
ATOM 1219 C CA . LEU A 1 157 ? -18.392 -11.688 6.737 1.00 85.94 157 LEU A CA 1
ATOM 1220 C C . LEU A 1 157 ? -18.306 -12.638 7.947 1.00 85.94 157 LEU A C 1
ATOM 1222 O O . LEU A 1 157 ? -18.987 -13.670 7.961 1.00 85.94 157 LEU A O 1
ATOM 1226 N N . PRO A 1 158 ? -17.526 -12.296 8.987 1.00 78.81 158 PRO A N 1
ATOM 1227 C CA . PRO A 1 158 ? -17.517 -13.067 10.222 1.00 78.81 158 PRO A CA 1
ATOM 1228 C C . PRO A 1 158 ? -18.900 -13.080 10.886 1.00 78.81 158 PRO A C 1
ATOM 1230 O O . PRO A 1 158 ? -19.621 -12.087 10.861 1.00 78.81 158 PRO A O 1
ATOM 1233 N N . THR A 1 159 ? -19.268 -14.179 11.546 1.00 78.19 159 THR A N 1
ATOM 1234 C CA . THR A 1 159 ? -20.571 -14.314 12.228 1.00 78.19 159 THR A CA 1
ATOM 1235 C C . THR A 1 159 ? -20.581 -13.769 13.665 1.00 78.19 159 THR A C 1
ATOM 1237 O O . THR A 1 159 ? -21.531 -14.014 14.405 1.00 78.19 159 THR A O 1
ATOM 1240 N N . GLY A 1 160 ? -19.525 -13.073 14.091 1.00 70.88 160 GLY A N 1
ATOM 1241 C CA . GLY A 1 160 ? -19.350 -12.576 15.457 1.00 70.88 160 GLY A CA 1
ATOM 1242 C C . GLY A 1 160 ? -18.185 -11.586 15.576 1.00 70.88 160 GLY A C 1
ATOM 1243 O O . GLY A 1 160 ? -17.648 -11.159 14.547 1.00 70.88 160 GLY A O 1
ATOM 1244 N N . PRO A 1 161 ? -17.790 -11.203 16.806 1.00 66.00 161 PRO A N 1
ATOM 1245 C CA . PRO A 1 161 ? -16.607 -10.382 17.012 1.00 66.00 161 PRO A CA 1
ATOM 1246 C C . PRO A 1 161 ? -15.362 -11.176 16.608 1.00 66.00 161 PRO A C 1
ATOM 1248 O O . PRO A 1 161 ? -15.242 -12.364 16.908 1.00 66.00 161 PRO A O 1
ATOM 1251 N N . VAL A 1 162 ? -14.439 -10.514 15.923 1.00 68.38 162 VAL A N 1
ATOM 1252 C CA . VAL A 1 162 ? -13.133 -11.071 15.569 1.00 68.38 162 VAL A CA 1
ATOM 1253 C C . VAL A 1 162 ? -12.106 -10.064 16.032 1.00 68.38 162 VAL A C 1
ATOM 1255 O O . VAL A 1 162 ? -12.246 -8.878 15.755 1.00 68.38 162 VAL A O 1
ATOM 1258 N N . VAL A 1 163 ? -11.097 -10.528 16.757 1.00 66.56 163 VAL A N 1
ATOM 1259 C CA . VAL A 1 163 ? -9.979 -9.683 17.164 1.00 66.56 163 VAL A CA 1
ATOM 1260 C C . VAL A 1 163 ? -8.755 -10.061 16.377 1.00 66.56 163 VAL A C 1
ATOM 1262 O O . VAL A 1 163 ? -8.449 -11.245 16.239 1.00 66.56 163 VAL A O 1
ATOM 1265 N N . MET A 1 164 ? -8.058 -9.039 15.899 1.00 67.06 164 MET A N 1
ATOM 1266 C CA . MET A 1 164 ? -6.775 -9.193 15.239 1.00 67.06 164 MET A CA 1
ATOM 1267 C C . MET A 1 164 ? -5.736 -8.306 15.916 1.00 67.06 164 MET A C 1
ATOM 1269 O O . MET A 1 164 ? -6.017 -7.173 16.311 1.00 67.06 164 MET A O 1
ATOM 1273 N N . PHE A 1 165 ? -4.552 -8.881 16.074 1.00 62.81 165 PHE A N 1
ATOM 1274 C CA . PHE A 1 165 ? -3.313 -8.258 16.522 1.00 62.81 165 PHE A CA 1
ATOM 1275 C C . PHE A 1 165 ? -2.173 -9.020 15.835 1.00 62.81 165 PHE A C 1
ATOM 1277 O O . PHE A 1 165 ? -2.333 -10.210 15.533 1.00 62.81 165 PHE A O 1
ATOM 1284 N N . SER A 1 166 ? -1.038 -8.372 15.577 1.00 60.53 166 SER A N 1
ATOM 1285 C CA . SER A 1 166 ? 0.120 -9.088 15.043 1.00 60.53 166 SER A CA 1
ATOM 1286 C C . SER A 1 166 ? 0.804 -9.889 16.150 1.00 60.53 166 SER A C 1
ATOM 1288 O O . SER A 1 166 ? 1.050 -9.385 17.246 1.00 60.53 166 SER A O 1
ATOM 1290 N N . SER A 1 167 ? 1.133 -11.156 15.888 1.00 57.34 167 SER A N 1
ATOM 1291 C CA . SER A 1 167 ? 1.893 -11.968 16.845 1.00 57.34 167 SER A CA 1
ATOM 1292 C C . SER A 1 167 ? 3.361 -11.554 16.943 1.00 57.34 167 SER A C 1
ATOM 1294 O O . SER A 1 167 ? 3.982 -11.836 17.967 1.00 57.34 167 SER A O 1
ATOM 1296 N N . SER A 1 168 ? 3.916 -10.911 15.905 1.00 56.72 168 SER A N 1
ATOM 1297 C CA . SER A 1 168 ? 5.295 -10.398 15.920 1.00 56.72 168 SER A CA 1
ATOM 1298 C C . SER A 1 168 ? 5.481 -9.303 16.968 1.00 56.72 168 SER A C 1
ATOM 1300 O O . SER A 1 168 ? 6.553 -9.218 17.564 1.00 56.72 168 SER A O 1
ATOM 1302 N N . ASP A 1 169 ? 4.415 -8.561 17.278 1.00 56.75 169 ASP A N 1
ATOM 1303 C CA . ASP A 1 169 ? 4.444 -7.532 18.311 1.00 56.75 169 ASP A CA 1
ATOM 1304 C C . ASP A 1 169 ? 4.593 -8.138 19.710 1.00 56.75 169 ASP A C 1
ATOM 1306 O O . ASP A 1 169 ? 5.113 -7.482 20.588 1.00 56.75 169 ASP A O 1
ATOM 1310 N N . LEU A 1 170 ? 4.215 -9.398 19.965 1.00 64.06 170 LEU A N 1
ATOM 1311 C CA . LEU A 1 170 ? 4.209 -9.975 21.323 1.00 64.06 170 LEU A CA 1
ATOM 1312 C C . LEU A 1 170 ? 5.563 -10.522 21.816 1.00 64.06 170 LEU A C 1
ATOM 1314 O O . LEU A 1 170 ? 5.615 -11.206 22.844 1.00 64.06 170 LEU A O 1
ATOM 1318 N N . SER A 1 171 ? 6.661 -10.250 21.112 1.00 64.12 171 SER A N 1
ATOM 1319 C CA . SER A 1 171 ? 7.985 -10.758 21.477 1.00 64.12 171 SER A CA 1
ATOM 1320 C C . SER A 1 171 ? 8.787 -9.740 22.284 1.00 64.12 171 SER A C 1
ATOM 1322 O O . SER A 1 171 ? 9.438 -8.861 21.725 1.00 64.12 171 SER A O 1
ATOM 1324 N N . PHE A 1 172 ? 8.854 -9.930 23.601 1.00 58.03 172 PHE A N 1
ATOM 1325 C CA . PHE A 1 172 ? 9.910 -9.308 24.394 1.00 58.03 172 PHE A CA 1
ATOM 1326 C C . PHE A 1 172 ? 11.196 -10.074 24.103 1.00 58.03 172 PHE A C 1
ATOM 1328 O O . PHE A 1 172 ? 11.277 -11.277 24.358 1.00 58.03 172 PHE A O 1
ATOM 1335 N N . SER A 1 173 ? 12.178 -9.408 23.505 1.00 66.75 173 SER A N 1
ATOM 1336 C CA . SER A 1 173 ? 13.484 -10.009 23.236 1.00 66.75 173 SER A CA 1
ATOM 1337 C C . SER A 1 173 ? 14.236 -10.328 24.550 1.00 66.75 173 SER A C 1
ATOM 1339 O O . SER A 1 173 ? 13.642 -10.511 25.613 1.00 66.75 173 SER A O 1
ATOM 1341 N N . THR A 1 174 ? 15.566 -10.431 24.523 1.00 74.00 174 THR A N 1
ATOM 1342 C CA . THR A 1 174 ? 16.317 -10.669 25.767 1.00 74.00 174 THR A CA 1
ATOM 1343 C C . THR A 1 174 ? 16.253 -9.417 26.645 1.00 74.00 174 THR A C 1
ATOM 1345 O O . THR A 1 174 ? 16.901 -8.426 26.322 1.00 74.00 174 THR A O 1
ATOM 1348 N N . ILE A 1 175 ? 15.509 -9.457 27.754 1.00 72.62 175 ILE A N 1
ATOM 1349 C CA . ILE A 1 175 ? 15.429 -8.339 28.707 1.00 72.62 175 ILE A CA 1
ATOM 1350 C C . ILE A 1 175 ? 16.609 -8.429 29.696 1.00 72.62 175 ILE A C 1
ATOM 1352 O O . ILE A 1 175 ? 16.732 -9.435 30.404 1.00 72.62 175 ILE A O 1
ATOM 1356 N N . PRO A 1 176 ? 17.493 -7.417 29.778 1.00 77.44 176 PRO A N 1
ATOM 1357 C CA . PRO A 1 176 ? 18.540 -7.360 30.795 1.00 77.44 176 PRO A CA 1
ATOM 1358 C C . PRO A 1 176 ? 17.971 -7.345 32.220 1.00 77.44 176 PRO A C 1
ATOM 1360 O O . PRO A 1 176 ? 16.912 -6.773 32.483 1.00 77.44 176 PRO A O 1
ATOM 1363 N N . ALA A 1 177 ? 18.707 -7.925 33.169 1.00 69.06 177 ALA A N 1
ATOM 1364 C CA . ALA A 1 177 ? 18.330 -7.866 34.579 1.00 69.06 177 ALA A CA 1
ATOM 1365 C C . ALA A 1 177 ? 18.174 -6.407 35.054 1.00 69.06 177 ALA A C 1
ATOM 1367 O O . ALA A 1 177 ? 18.981 -5.552 34.688 1.00 69.06 177 ALA A O 1
ATOM 1368 N N . GLU A 1 178 ? 17.161 -6.154 35.890 1.00 74.25 178 GLU A N 1
ATOM 1369 C CA . GLU A 1 178 ? 16.831 -4.832 36.455 1.00 74.25 178 GLU A CA 1
ATOM 1370 C C . GLU A 1 178 ? 16.385 -3.771 35.423 1.00 74.25 178 GLU A C 1
ATOM 1372 O O . GLU A 1 178 ? 16.475 -2.572 35.689 1.00 74.25 178 GLU A O 1
ATOM 1377 N N . THR A 1 179 ? 15.892 -4.186 34.249 1.00 69.06 179 THR A N 1
ATOM 1378 C CA . THR A 1 179 ? 15.292 -3.281 33.249 1.00 69.06 179 THR A CA 1
ATOM 1379 C C . THR A 1 179 ? 13.826 -3.623 32.984 1.00 69.06 179 THR A C 1
ATOM 1381 O O . THR A 1 179 ? 13.411 -4.772 33.141 1.00 69.06 179 THR A O 1
ATOM 1384 N N . GLU A 1 180 ? 13.033 -2.617 32.612 1.00 72.31 180 GLU A N 1
ATOM 1385 C CA . GLU A 1 180 ? 11.647 -2.786 32.169 1.00 72.31 180 GLU A CA 1
ATOM 1386 C C . GLU A 1 180 ? 11.574 -2.643 30.649 1.00 72.31 180 GLU A C 1
ATOM 1388 O O . GLU A 1 180 ? 12.238 -1.782 30.072 1.00 72.31 180 GLU A O 1
ATOM 1393 N N . ASP A 1 181 ? 10.745 -3.475 30.022 1.00 64.88 181 ASP A N 1
ATOM 1394 C CA . ASP A 1 181 ? 10.400 -3.385 28.608 1.00 64.88 181 ASP A CA 1
ATOM 1395 C C . ASP A 1 181 ? 8.873 -3.439 28.466 1.00 64.88 181 ASP A C 1
ATOM 1397 O O . ASP A 1 181 ? 8.177 -4.098 29.254 1.00 64.88 181 ASP A O 1
ATOM 1401 N N . SER A 1 182 ? 8.336 -2.718 27.490 1.00 65.50 182 SER A N 1
ATOM 1402 C CA . SER A 1 182 ? 6.899 -2.612 27.250 1.00 65.50 182 SER A CA 1
ATOM 1403 C C . SER A 1 182 ? 6.616 -2.716 25.765 1.00 65.50 182 SER A C 1
ATOM 1405 O O . SER A 1 182 ? 7.182 -1.970 24.975 1.00 65.50 182 SER A O 1
ATOM 1407 N N . ILE A 1 183 ? 5.677 -3.585 25.411 1.00 63.34 183 ILE A N 1
ATOM 1408 C CA . ILE A 1 183 ? 5.177 -3.720 24.050 1.00 63.34 183 ILE A CA 1
ATOM 1409 C C . ILE A 1 183 ? 3.811 -3.054 23.984 1.00 63.34 183 ILE A C 1
ATOM 1411 O O . ILE A 1 183 ? 2.913 -3.369 24.773 1.00 63.34 183 ILE A O 1
ATOM 1415 N N . GLN A 1 184 ? 3.654 -2.158 23.019 1.00 60.44 184 GLN A N 1
ATOM 1416 C CA . GLN A 1 184 ? 2.357 -1.646 22.616 1.00 60.44 184 GLN A CA 1
ATOM 1417 C C . GLN A 1 184 ? 1.807 -2.555 21.514 1.00 60.44 184 GLN A C 1
ATOM 1419 O O . GLN A 1 184 ? 2.495 -2.820 20.536 1.00 60.44 184 GLN A O 1
ATOM 1424 N N . ILE A 1 185 ? 0.582 -3.051 21.693 1.00 60.75 185 ILE A N 1
ATOM 1425 C CA . ILE A 1 185 ? -0.124 -3.840 20.679 1.00 60.75 185 ILE A CA 1
ATOM 1426 C C . ILE A 1 185 ? -1.348 -3.072 20.202 1.00 60.75 185 ILE A C 1
ATOM 1428 O O . ILE A 1 185 ? -2.145 -2.596 21.017 1.00 60.75 185 ILE A O 1
ATOM 1432 N N . ASN A 1 186 ? -1.523 -3.002 18.886 1.00 63.59 186 ASN A N 1
ATOM 1433 C CA . ASN A 1 186 ? -2.744 -2.481 18.290 1.00 63.59 186 ASN A CA 1
ATOM 1434 C C . ASN A 1 186 ? -3.743 -3.635 18.145 1.00 63.59 186 ASN A C 1
ATOM 1436 O O . ASN A 1 186 ? -3.484 -4.637 17.479 1.00 63.59 186 ASN A O 1
ATOM 1440 N N . ILE A 1 187 ? -4.877 -3.514 18.838 1.00 65.44 187 ILE A N 1
ATOM 1441 C CA . ILE A 1 187 ? -5.946 -4.514 18.841 1.00 65.44 187 ILE A CA 1
ATOM 1442 C C . ILE A 1 187 ? -7.110 -3.960 18.032 1.00 65.44 187 ILE A C 1
ATOM 1444 O O . ILE A 1 187 ? 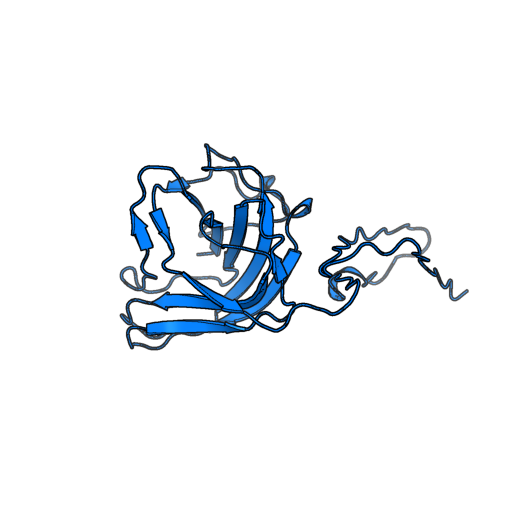-7.756 -2.994 18.442 1.00 65.44 187 ILE A O 1
ATOM 1448 N N . PHE A 1 188 ? -7.423 -4.620 16.923 1.00 67.50 188 PHE A N 1
ATOM 1449 C CA . PHE A 1 188 ? -8.535 -4.244 16.060 1.00 67.50 188 PHE A CA 1
ATOM 1450 C C . PHE A 1 188 ? -9.682 -5.238 16.224 1.00 67.50 188 PHE A C 1
ATOM 1452 O O . PHE A 1 188 ? -9.482 -6.453 16.158 1.00 67.50 188 PHE A O 1
ATOM 1459 N N . ASN A 1 189 ? -10.903 -4.730 16.410 1.00 64.69 189 ASN A N 1
ATOM 1460 C CA . ASN A 1 189 ? -12.096 -5.541 16.194 1.00 64.69 189 ASN A CA 1
ATOM 1461 C C . ASN A 1 189 ? -12.398 -5.545 14.699 1.00 64.69 189 ASN A C 1
ATOM 1463 O O . ASN A 1 189 ? -12.848 -4.544 14.149 1.00 64.69 189 ASN A O 1
ATOM 1467 N N . THR A 1 190 ? -12.165 -6.678 14.062 1.00 65.94 190 THR A N 1
ATOM 1468 C CA . THR A 1 190 ? -12.449 -6.899 12.644 1.00 65.94 190 THR A CA 1
ATOM 1469 C C . THR A 1 190 ? -13.681 -7.780 12.447 1.00 65.94 190 THR A C 1
ATOM 1471 O O . THR A 1 190 ? -13.963 -8.240 11.343 1.00 65.94 190 THR A O 1
ATOM 1474 N N . GLY A 1 191 ? -14.453 -8.025 13.507 1.00 63.59 191 GLY A N 1
ATOM 1475 C CA . GLY A 1 191 ? -15.793 -8.588 13.409 1.00 63.59 191 GLY A CA 1
ATOM 1476 C C . GLY A 1 191 ? -16.853 -7.522 13.135 1.00 63.59 191 GLY A C 1
ATOM 1477 O O . GLY A 1 191 ? -16.601 -6.323 13.187 1.00 63.59 191 GLY A O 1
ATOM 1478 N N . ILE A 1 192 ? -18.085 -7.968 12.898 1.00 68.81 192 ILE A N 1
ATOM 1479 C CA . ILE A 1 192 ? -19.237 -7.087 12.621 1.00 68.81 192 ILE A CA 1
ATOM 1480 C C . ILE A 1 192 ? -20.061 -6.744 13.878 1.00 68.81 192 ILE A C 1
ATOM 1482 O O . ILE A 1 192 ? -21.150 -6.180 13.787 1.00 68.81 192 ILE A O 1
ATOM 1486 N N . SER A 1 193 ? -19.579 -7.109 15.069 1.00 65.44 193 SER A N 1
ATOM 1487 C CA . SER A 1 193 ? -20.249 -6.857 16.352 1.00 65.44 193 SER A CA 1
ATOM 1488 C C . SER A 1 193 ? -19.244 -6.501 17.444 1.00 65.44 193 SER A C 1
ATOM 1490 O O . SER A 1 193 ? -18.077 -6.871 17.356 1.00 65.44 193 SER A O 1
ATOM 1492 N N . THR A 1 194 ? -19.692 -5.825 18.503 1.00 60.88 194 THR A N 1
ATOM 1493 C CA . THR A 1 194 ? -18.847 -5.517 19.668 1.00 60.88 194 THR A CA 1
ATOM 1494 C C . THR A 1 194 ? -18.767 -6.704 20.626 1.00 60.88 194 THR A C 1
ATOM 1496 O O . THR A 1 194 ? -19.782 -7.338 20.908 1.00 60.88 194 THR A O 1
ATOM 1499 N N . ASP A 1 195 ? -17.577 -6.976 21.163 1.00 53.56 195 ASP A N 1
ATOM 1500 C CA . ASP A 1 195 ? -17.405 -7.827 22.345 1.00 53.56 195 ASP A CA 1
ATOM 1501 C C . ASP A 1 195 ? -17.164 -6.941 23.578 1.00 53.56 195 ASP A C 1
ATOM 1503 O O . ASP A 1 195 ? -16.449 -5.938 23.509 1.00 53.56 195 ASP A O 1
ATOM 1507 N N . ARG A 1 196 ? -17.795 -7.280 24.705 1.00 49.41 196 ARG A N 1
ATOM 1508 C CA . ARG A 1 196 ? -17.763 -6.507 25.960 1.00 49.41 196 ARG A CA 1
ATOM 1509 C C . ARG A 1 196 ? -16.899 -7.163 27.040 1.00 49.41 196 ARG A C 1
ATOM 1511 O O . ARG A 1 196 ? -17.005 -6.781 28.206 1.00 49.41 196 ARG A O 1
ATOM 1518 N N . SER A 1 197 ? -16.085 -8.166 26.720 1.00 46.53 197 SER A N 1
ATOM 1519 C CA . SER A 1 197 ? -15.302 -8.889 27.730 1.00 46.53 197 SER A CA 1
ATOM 1520 C C . SER A 1 197 ? -13.897 -9.227 27.238 1.00 46.53 197 SER A C 1
ATOM 1522 O O . SER A 1 197 ? -13.694 -10.236 26.578 1.00 46.53 197 SER A O 1
ATOM 1524 N N . TRP A 1 198 ? -12.911 -8.411 27.626 1.00 44.59 198 TRP A N 1
ATOM 1525 C CA . TRP A 1 198 ? -11.492 -8.690 27.384 1.00 44.59 198 TRP A CA 1
ATOM 1526 C C . TRP A 1 198 ? -10.751 -8.884 28.707 1.00 44.59 198 TRP A C 1
ATOM 1528 O O . TRP A 1 198 ? -10.849 -8.054 29.611 1.00 44.59 198 TRP A O 1
ATOM 1538 N N . TYR A 1 199 ? -9.989 -9.974 28.801 1.00 45.97 199 TYR A N 1
ATOM 1539 C CA . TYR A 1 199 ? -9.037 -10.234 29.878 1.00 45.97 199 TYR A CA 1
ATOM 1540 C C . TYR A 1 199 ? -7.653 -10.432 29.256 1.00 45.97 199 TYR A C 1
ATOM 1542 O O . TYR A 1 199 ? -7.432 -11.401 28.534 1.00 45.97 199 TYR A O 1
ATOM 1550 N N . ILE A 1 200 ? -6.717 -9.528 29.545 1.00 50.84 200 ILE A N 1
ATOM 1551 C CA . ILE A 1 200 ? -5.294 -9.749 29.269 1.00 50.84 200 ILE A CA 1
ATOM 1552 C C . ILE A 1 200 ? -4.739 -10.536 30.459 1.00 50.84 200 ILE A C 1
ATOM 1554 O O . ILE A 1 200 ? -4.631 -10.008 31.566 1.00 50.84 200 ILE A O 1
ATOM 1558 N N . TYR A 1 201 ? -4.419 -11.813 30.255 1.00 39.03 201 TYR A N 1
ATOM 1559 C CA . TYR A 1 201 ? -3.751 -12.625 31.271 1.00 39.03 201 TYR A CA 1
ATOM 1560 C C . TYR A 1 201 ? -2.236 -12.425 31.164 1.00 39.03 201 TYR A C 1
ATOM 1562 O O . TYR A 1 201 ? -1.630 -12.775 30.155 1.00 39.03 201 TYR A O 1
ATOM 1570 N N . ARG A 1 202 ? -1.614 -11.872 32.211 1.00 45.41 202 ARG A N 1
ATOM 1571 C CA . ARG A 1 202 ? -0.152 -11.772 32.340 1.00 45.41 202 ARG A CA 1
ATOM 1572 C C . ARG A 1 202 ? 0.342 -12.956 33.173 1.00 45.41 202 ARG A C 1
ATOM 1574 O O . ARG A 1 202 ? 0.020 -13.042 34.356 1.00 45.41 202 ARG A O 1
ATOM 1581 N N . TYR A 1 203 ? 1.104 -13.866 32.573 1.00 34.47 203 TYR A N 1
ATOM 1582 C CA . TYR A 1 203 ? 1.802 -14.918 33.313 1.00 34.47 203 TYR A CA 1
ATOM 1583 C C . TYR A 1 203 ? 3.215 -14.431 33.637 1.00 34.47 203 TYR A C 1
ATOM 1585 O O . TYR A 1 203 ? 4.019 -14.220 32.735 1.00 34.47 203 TYR A O 1
ATOM 1593 N N . PHE A 1 204 ? 3.519 -14.247 34.922 1.00 37.53 204 PHE A N 1
ATOM 1594 C CA . PHE A 1 204 ? 4.902 -14.153 35.383 1.00 37.53 204 PHE A CA 1
ATOM 1595 C C . PHE A 1 204 ? 5.394 -15.576 35.639 1.00 37.53 204 PHE A C 1
ATOM 1597 O O . PHE A 1 204 ? 4.861 -16.263 36.513 1.00 37.53 204 PHE A O 1
ATOM 1604 N N . VAL A 1 205 ? 6.381 -16.029 34.870 1.00 39.53 205 VAL A N 1
ATOM 1605 C CA . VAL A 1 205 ? 7.196 -17.174 35.283 1.00 39.53 205 VAL A CA 1
ATOM 1606 C C . VAL A 1 205 ? 8.278 -16.596 36.187 1.00 39.53 205 VAL A C 1
ATOM 1608 O O . VAL A 1 205 ? 9.124 -15.837 35.719 1.00 39.53 205 VAL A O 1
ATOM 1611 N N . VAL A 1 206 ? 8.155 -16.868 37.486 1.00 44.88 206 VAL A N 1
ATOM 1612 C CA . VAL A 1 206 ? 9.157 -16.534 38.510 1.00 44.88 206 VAL A CA 1
ATOM 1613 C C . VAL A 1 206 ? 10.247 -17.595 38.507 1.00 44.88 206 VAL A C 1
ATOM 1615 O O . VAL A 1 206 ? 9.877 -18.789 38.410 1.00 44.88 206 VAL A O 1
#

Secondary structure (DSSP, 8-state):
-EEEEEEEE----SSEEEEEEEEEE--S--EEEEEEEEEEEEE--SS--TT----GGG-EEEEEEEEEE-SS-EEEEEEEEEEEEE-SSSEEEEEEEE--SS---TT--B-EEE-SS--EEEEEESSS---TT-GGG---PEEESEEE-EEEEEEPPPSS--EE--SGGG----PPTT---------EE-SSS-------------

pLDDT: mean 85.84, std 15.47, range [34.47, 98.5]

Radius of gyration: 18.54 Å; chains: 1; bounding box: 41×35×58 Å

Foldseek 3Di:
DKKKKKFKAAPDAAKFKFFKKKFWKPLQAKDDFWWKWKWKFFDQDPADDKPRDDACLRIDTFDTDTFIDHSDTGIGMDGTPHIAIDHRPTIMMMMMITQDADDDDPPTDTDKAAAPGFGMKMDDDNPDRADSNDCVSVPTIDTGRIGTPMDTDTDDADPDWDKDKDPVQVDDDDDDPPDDDDGDIRIDGRHNDDDDDDDDDDDDPD